Protein AF-A0A2J6TJG5-F1 (afdb_monomer)

Nearest PDB structures (foldseek):
  6y9d-assembly2_F  TM=8.760E-01  e=2.073E-07  Acinetobacter baumannii
  6zgp-assembly1_C  TM=9.005E-01  e=5.218E-07  Acinetobacter baumannii
  6zgp-assembly3_I  TM=8.768E-01  e=4.008E-07  Acinetobacter baumannii
  6y8j-assembly1_A-3  TM=8.544E-01  e=5.218E-07  Acinetobacter baumannii
  6zgp-assembly4_L  TM=8.729E-01  e=7.256E-07  Acinetobacter baumannii

Foldseek 3Di:
DDWDFDQAALPHGAGQDPDPDDDDQKRFRPPQGFIAGPVQFGPDDPPCPPPPPDDRRVRGTHTWDWDAALLDIDTDPDPDPDDDDPDPVVVSVVSVVVSVNPDDCPDDDDDDAPADPVCVVVVVVVVVVVVVVVVVVVVVCVVVVHDDDDDPVVVNVVVVVVRVVRVVVCVVVVPDDDPVNPPQDQDPVRDTPPPVPPPPPPPVVPVPPPDDDD

Organism: NCBI:txid1095630

Structure (mmCIF, N/CA/C/O backbone):
data_AF-A0A2J6TJG5-F1
#
_entry.id   AF-A0A2J6TJG5-F1
#
loop_
_atom_site.group_PDB
_atom_site.id
_atom_site.type_symbol
_atom_site.label_atom_id
_atom_site.label_alt_id
_atom_site.label_comp_id
_atom_site.label_asym_id
_atom_site.label_entity_id
_atom_site.label_seq_id
_atom_site.pdbx_PDB_ins_code
_atom_site.Cartn_x
_atom_site.Cartn_y
_atom_site.Cartn_z
_atom_site.occupancy
_atom_site.B_iso_or_equiv
_atom_site.auth_seq_id
_atom_site.auth_comp_id
_atom_site.auth_asym_id
_atom_site.auth_atom_id
_atom_site.pdbx_PDB_model_num
ATOM 1 N N . GLN A 1 1 ? 11.913 -6.339 9.750 1.00 85.25 1 GLN A N 1
ATOM 2 C CA . GLN A 1 1 ? 10.945 -7.239 9.085 1.00 85.25 1 GLN A CA 1
ATOM 3 C C . GLN A 1 1 ? 10.054 -6.389 8.194 1.00 85.25 1 GLN A C 1
ATOM 5 O O . GLN A 1 1 ? 9.629 -5.339 8.658 1.00 85.25 1 GLN A O 1
ATOM 10 N N . LEU A 1 2 ? 9.824 -6.805 6.947 1.00 93.38 2 LEU A N 1
ATOM 11 C CA . LEU A 1 2 ? 8.933 -6.119 6.006 1.00 93.38 2 LEU A CA 1
ATOM 12 C C . LEU A 1 2 ? 7.509 -6.671 6.141 1.00 93.38 2 LEU A C 1
ATOM 14 O O . LEU A 1 2 ? 7.349 -7.872 6.352 1.00 93.38 2 LEU A O 1
ATOM 18 N N . ARG A 1 3 ? 6.504 -5.798 6.046 1.00 94.38 3 ARG A N 1
ATOM 19 C CA . ARG A 1 3 ? 5.082 -6.149 6.127 1.00 94.38 3 ARG A CA 1
ATOM 20 C C . ARG A 1 3 ? 4.286 -5.273 5.175 1.00 94.38 3 ARG A C 1
ATOM 22 O O . ARG A 1 3 ? 4.624 -4.102 5.002 1.00 94.38 3 ARG A O 1
ATOM 29 N N . THR A 1 4 ? 3.216 -5.829 4.629 1.00 95.56 4 THR A N 1
ATOM 30 C CA . THR A 1 4 ? 2.267 -5.104 3.786 1.00 95.56 4 THR A CA 1
ATOM 31 C C . THR A 1 4 ? 0.873 -5.303 4.345 1.00 95.56 4 THR A C 1
ATOM 33 O O . THR A 1 4 ? 0.536 -6.389 4.802 1.00 95.56 4 THR A O 1
ATOM 36 N N . PHE A 1 5 ? 0.052 -4.261 4.298 1.00 96.12 5 PHE A N 1
ATOM 37 C CA . PHE A 1 5 ? -1.322 -4.310 4.778 1.00 96.12 5 PHE A CA 1
ATOM 38 C C . PHE A 1 5 ? -2.254 -3.695 3.746 1.00 96.12 5 PHE A C 1
ATOM 40 O O . PHE A 1 5 ? -1.866 -2.780 3.015 1.00 96.12 5 PHE A O 1
ATOM 47 N N . HIS A 1 6 ? -3.512 -4.128 3.740 1.00 95.62 6 HIS A N 1
ATOM 48 C CA . HIS A 1 6 ? -4.560 -3.352 3.088 1.00 95.62 6 HIS A CA 1
ATOM 49 C C . HIS A 1 6 ? -4.651 -1.970 3.753 1.00 95.62 6 HIS A C 1
ATOM 51 O O . HIS A 1 6 ? -4.787 -1.864 4.973 1.00 95.62 6 HIS A O 1
ATOM 57 N N . ASN A 1 7 ? -4.612 -0.896 2.959 1.00 96.62 7 ASN A N 1
ATOM 58 C CA . ASN A 1 7 ? -4.741 0.481 3.450 1.00 96.62 7 ASN A CA 1
ATOM 59 C C . ASN A 1 7 ? -6.209 0.835 3.760 1.00 96.62 7 ASN A C 1
ATOM 61 O O . ASN A 1 7 ? -6.771 1.777 3.207 1.00 96.62 7 ASN A O 1
ATOM 65 N N . VAL A 1 8 ? -6.844 0.045 4.625 1.00 96.44 8 VAL A N 1
ATOM 66 C CA . VAL A 1 8 ? -8.271 0.117 4.949 1.00 96.44 8 VAL A CA 1
ATOM 67 C C . VAL A 1 8 ? -8.432 -0.001 6.460 1.00 96.44 8 VAL A C 1
ATOM 69 O O . VAL A 1 8 ? -8.082 -1.012 7.065 1.00 96.44 8 VAL A O 1
ATOM 72 N N . CYS A 1 9 ? -8.961 1.042 7.096 1.00 96.44 9 CYS A N 1
ATOM 73 C CA . CYS A 1 9 ? -9.232 1.027 8.527 1.00 96.44 9 CYS A CA 1
ATOM 74 C C . CYS A 1 9 ? -10.332 0.010 8.850 1.00 96.44 9 CYS A C 1
ATOM 76 O O . CYS A 1 9 ? -11.416 0.052 8.266 1.00 96.44 9 CYS A O 1
ATOM 78 N N . ARG A 1 10 ? -10.089 -0.840 9.851 1.00 96.06 10 ARG A N 1
ATOM 79 C CA . ARG A 1 10 ? -11.011 -1.898 10.289 1.00 96.06 10 ARG A CA 1
ATOM 80 C C . ARG A 1 10 ? -12.299 -1.393 10.945 1.00 96.06 10 ARG A C 1
ATOM 82 O O . ARG A 1 10 ? -13.218 -2.181 11.110 1.00 96.06 10 ARG A O 1
ATOM 89 N N . HIS A 1 11 ? -12.396 -0.100 11.272 1.00 93.44 11 HIS A N 1
ATOM 90 C CA . HIS A 1 11 ? -13.619 0.487 11.828 1.00 93.44 11 HIS A CA 1
ATOM 91 C C . HIS A 1 11 ? -14.692 0.728 10.753 1.00 93.44 11 HIS A C 1
ATOM 93 O O . HIS A 1 11 ? -15.780 0.170 10.830 1.00 93.44 11 HIS A O 1
ATOM 99 N N . ARG A 1 12 ? -14.411 1.591 9.765 1.00 91.94 12 ARG A N 1
ATOM 100 C CA . ARG A 1 12 ? -15.371 1.992 8.710 1.00 91.94 12 ARG A CA 1
ATOM 101 C C . ARG A 1 12 ? -14.702 2.222 7.354 1.00 91.94 12 ARG A C 1
ATOM 103 O O . ARG A 1 12 ? -14.991 3.198 6.674 1.00 91.94 12 ARG A O 1
ATOM 110 N N . ALA A 1 13 ? -13.739 1.367 7.018 1.00 93.75 13 ALA A N 1
ATOM 111 C CA . ALA A 1 13 ? -13.080 1.282 5.713 1.00 93.75 13 ALA A CA 1
ATOM 112 C C . ALA A 1 13 ? -12.393 2.558 5.178 1.00 93.75 13 ALA A C 1
ATOM 114 O O . ALA A 1 13 ? -11.998 2.614 4.018 1.00 93.75 13 ALA A O 1
ATOM 115 N N . TYR A 1 14 ? -12.182 3.577 6.012 1.00 93.00 14 TYR A N 1
ATOM 116 C CA . TYR A 1 14 ? -11.433 4.768 5.612 1.00 93.00 14 TYR A CA 1
ATOM 117 C C . TYR A 1 14 ? -9.944 4.447 5.407 1.00 93.00 14 TYR A C 1
ATOM 119 O O . TYR A 1 14 ? -9.368 3.684 6.186 1.00 93.00 14 TYR A O 1
ATOM 127 N N . ALA A 1 15 ? -9.296 5.072 4.422 1.00 94.56 15 ALA A N 1
ATOM 128 C CA . ALA A 1 15 ? -7.864 4.898 4.178 1.00 94.56 15 ALA A CA 1
ATOM 129 C C . ALA A 1 15 ? -7.026 5.307 5.403 1.00 94.56 15 ALA A C 1
ATOM 131 O O . ALA A 1 15 ? -7.134 6.429 5.906 1.00 94.56 15 ALA A O 1
ATOM 132 N N . VAL A 1 16 ? -6.174 4.406 5.898 1.00 95.69 16 VAL A N 1
ATOM 133 C CA . VAL A 1 16 ? -5.367 4.652 7.106 1.00 95.69 16 VAL A CA 1
ATOM 134 C C . VAL A 1 16 ? -4.338 5.753 6.846 1.00 95.69 16 VAL A C 1
ATOM 136 O O . VAL A 1 16 ? -4.157 6.644 7.675 1.00 95.69 16 VAL A O 1
ATOM 139 N N . THR A 1 17 ? -3.717 5.742 5.667 1.00 94.88 17 THR A N 1
ATOM 140 C CA . THR A 1 17 ? -2.833 6.807 5.187 1.00 94.88 17 THR A CA 1
ATOM 141 C C . THR A 1 17 ? -3.215 7.240 3.775 1.00 94.88 17 THR A C 1
ATOM 143 O O . THR A 1 17 ? -3.616 6.429 2.948 1.00 94.88 17 THR A O 1
ATOM 146 N N . LYS A 1 18 ? -3.074 8.537 3.489 1.00 92.94 18 LYS A N 1
ATOM 147 C CA . LYS A 1 18 ? -3.165 9.101 2.130 1.00 92.94 18 LYS A CA 1
ATOM 148 C C . LYS A 1 18 ? -1.794 9.489 1.564 1.00 92.94 18 LYS A C 1
ATOM 150 O O . LYS A 1 18 ? -1.703 9.926 0.425 1.00 92.94 18 LYS A O 1
ATOM 155 N N . LYS A 1 19 ? -0.731 9.383 2.370 1.00 90.75 19 LYS A N 1
ATOM 156 C CA . LYS A 1 19 ? 0.635 9.671 1.922 1.00 90.75 19 LYS A CA 1
ATOM 157 C C . LYS A 1 19 ? 1.132 8.513 1.063 1.00 90.75 19 LYS A C 1
ATOM 159 O O . LYS A 1 19 ? 0.987 7.367 1.480 1.00 90.75 19 LYS A O 1
ATOM 164 N N . ALA A 1 20 ? 1.754 8.827 -0.071 1.00 88.31 20 ALA A N 1
ATOM 165 C CA . ALA A 1 20 ? 2.372 7.831 -0.944 1.00 88.31 20 ALA A CA 1
ATOM 166 C C . ALA A 1 20 ? 3.594 7.158 -0.289 1.00 88.31 20 ALA A C 1
ATOM 168 O O . ALA A 1 20 ? 3.787 5.957 -0.434 1.00 88.31 20 ALA A O 1
ATOM 169 N N . CYS A 1 21 ? 4.390 7.914 0.475 1.00 90.38 21 CYS A N 1
ATOM 170 C CA . CYS A 1 21 ? 5.554 7.407 1.201 1.00 90.38 21 CYS A CA 1
ATOM 171 C C . CYS A 1 21 ? 5.807 8.197 2.500 1.00 90.38 21 CYS A C 1
ATOM 173 O O . CYS A 1 21 ? 5.228 9.264 2.735 1.00 90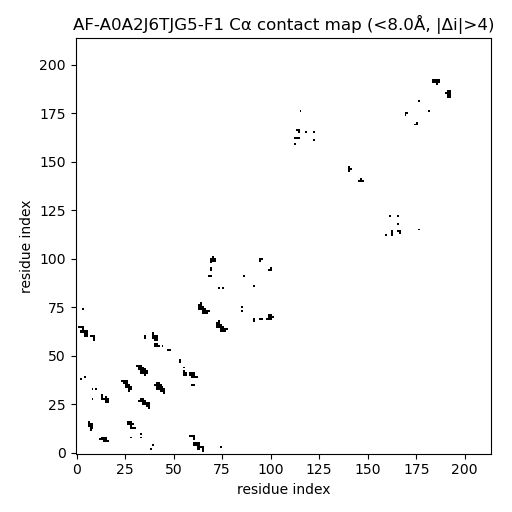.38 21 CYS A O 1
ATOM 175 N N . GLY A 1 22 ? 6.658 7.654 3.373 1.00 93.69 22 GLY A N 1
ATOM 176 C CA . GLY A 1 22 ? 7.080 8.298 4.616 1.00 93.69 22 GLY A CA 1
ATOM 177 C C . GLY A 1 22 ? 7.525 7.296 5.678 1.00 93.69 22 GLY A C 1
ATOM 178 O O . GLY A 1 22 ? 7.619 6.100 5.422 1.00 93.69 22 GLY A O 1
ATOM 179 N N . SER A 1 23 ? 7.769 7.798 6.888 1.00 95.31 23 SER A N 1
ATOM 180 C CA . SER A 1 23 ? 8.087 6.991 8.068 1.00 95.31 23 SER A CA 1
ATOM 181 C C . SER A 1 23 ? 7.166 7.378 9.221 1.00 95.31 23 SER A C 1
ATOM 183 O O . SER A 1 23 ? 6.868 8.558 9.417 1.00 95.31 23 SER A O 1
ATOM 185 N N . SER A 1 24 ? 6.681 6.382 9.958 1.00 94.62 24 SER A N 1
ATOM 186 C CA . SER A 1 24 ? 5.906 6.574 11.180 1.00 94.62 24 SER A CA 1
ATOM 187 C C . SER A 1 24 ? 5.995 5.332 12.056 1.00 94.62 24 SER A C 1
ATOM 189 O O . SER A 1 24 ? 6.026 4.211 11.553 1.00 94.62 24 SER A O 1
ATOM 191 N N . THR A 1 25 ? 5.980 5.527 13.371 1.00 96.00 25 THR A N 1
ATOM 192 C CA . THR A 1 25 ? 5.841 4.439 14.349 1.00 96.00 25 THR A CA 1
ATOM 193 C C . THR A 1 25 ? 4.377 4.081 14.618 1.00 96.00 25 THR A C 1
ATOM 195 O O . THR A 1 25 ? 4.103 3.013 15.160 1.00 96.00 25 THR A O 1
ATOM 198 N N . VAL A 1 26 ? 3.438 4.954 14.227 1.00 96.88 26 VAL A N 1
ATOM 199 C CA . VAL A 1 26 ? 1.989 4.781 14.412 1.00 96.88 26 VAL A CA 1
ATOM 200 C C . VAL A 1 26 ? 1.225 5.240 13.170 1.00 96.88 26 VAL A C 1
ATOM 202 O O . VAL A 1 26 ? 1.450 6.333 12.643 1.00 96.88 26 VAL A O 1
ATOM 205 N N . LEU A 1 27 ? 0.275 4.429 12.718 1.00 96.69 27 LEU A N 1
ATOM 206 C CA . LEU A 1 27 ? -0.614 4.729 11.601 1.00 96.69 27 LEU A CA 1
ATOM 207 C C . LEU A 1 27 ? -2.007 5.078 12.135 1.00 96.69 27 LEU A C 1
ATOM 209 O O . LEU A 1 27 ? -2.757 4.201 12.551 1.00 96.69 27 LEU A O 1
ATOM 213 N N . GLY A 1 28 ? -2.344 6.369 12.155 1.00 94.88 28 GLY A N 1
ATOM 214 C CA . GLY A 1 28 ? -3.615 6.870 12.689 1.00 94.88 28 GLY A CA 1
ATOM 215 C C . GLY A 1 28 ? -4.656 7.143 11.604 1.00 94.88 28 GLY A C 1
ATOM 216 O O . GLY A 1 28 ? -4.455 8.008 10.749 1.00 94.88 28 GLY A O 1
ATOM 217 N N . CYS A 1 29 ? -5.804 6.470 11.683 1.00 93.50 29 CYS A N 1
ATOM 218 C CA . CYS A 1 29 ? -6.959 6.732 10.834 1.00 93.50 29 CYS A CA 1
ATOM 219 C C . CYS A 1 29 ? -7.543 8.118 11.138 1.00 93.50 29 CYS A C 1
ATOM 221 O O . CYS A 1 29 ? -7.973 8.404 12.256 1.00 93.50 29 CYS A O 1
ATOM 223 N N . ARG A 1 30 ? -7.624 8.970 10.112 1.00 93.31 30 ARG A N 1
ATOM 224 C CA . ARG A 1 30 ? -8.133 10.346 10.242 1.00 93.31 30 ARG A CA 1
ATOM 225 C C . ARG A 1 30 ? -9.650 10.456 10.398 1.00 93.31 30 ARG A C 1
ATOM 227 O O . ARG A 1 30 ? -10.127 11.566 10.586 1.00 93.31 30 ARG A O 1
ATOM 234 N N . TYR A 1 31 ? -10.389 9.348 10.325 1.00 92.50 31 TYR A N 1
ATOM 235 C CA . TYR A 1 31 ? -11.842 9.379 10.471 1.00 92.50 31 TYR A CA 1
ATOM 236 C C . TYR A 1 31 ? -12.269 9.417 11.948 1.00 92.50 31 TYR A C 1
ATOM 238 O O . TYR A 1 31 ? -12.835 10.404 12.395 1.00 92.50 31 TYR A O 1
ATOM 246 N N . HIS A 1 32 ? -11.939 8.377 12.721 1.00 93.56 32 HIS A N 1
ATOM 247 C CA . HIS A 1 32 ? -12.347 8.248 14.133 1.00 93.56 32 HIS A CA 1
ATOM 248 C C . HIS A 1 32 ? -11.168 7.997 15.087 1.00 93.56 32 HIS A C 1
ATOM 250 O O . HIS A 1 32 ? -11.357 7.572 16.221 1.00 93.56 32 HIS A O 1
ATOM 256 N N . GLY A 1 33 ? -9.929 8.193 14.626 1.00 93.38 33 GLY A N 1
ATOM 257 C CA . GLY A 1 33 ? -8.749 8.120 15.492 1.00 93.38 33 GLY A CA 1
ATOM 258 C C . GLY A 1 33 ? -8.325 6.713 15.922 1.00 93.38 33 GLY A C 1
ATOM 259 O O . GLY A 1 33 ? -7.526 6.595 16.850 1.00 93.38 33 GLY A O 1
ATOM 260 N N . TRP A 1 34 ? -8.823 5.657 15.265 1.00 96.75 34 TRP A N 1
ATOM 261 C CA . TRP A 1 34 ? -8.241 4.319 15.409 1.00 96.75 34 TRP A CA 1
ATOM 262 C C . TRP A 1 34 ? -6.793 4.334 14.921 1.00 96.75 34 TRP A C 1
ATOM 264 O O . TRP A 1 34 ? -6.522 4.846 13.832 1.00 96.75 34 TRP A O 1
ATOM 274 N N . SER A 1 35 ? -5.881 3.767 15.705 1.00 97.75 35 SER A N 1
ATOM 275 C CA . SER A 1 35 ? -4.447 3.803 15.419 1.00 97.75 35 SER A CA 1
ATOM 276 C C . SER A 1 35 ? -3.825 2.424 15.495 1.00 97.75 35 SER A C 1
ATOM 278 O O . SER A 1 35 ? -4.112 1.665 16.421 1.00 97.75 35 SER A O 1
ATOM 280 N N . TYR A 1 36 ? -2.922 2.153 14.558 1.00 98.38 36 TYR A N 1
ATOM 281 C CA . TYR A 1 36 ? -2.231 0.879 14.416 1.00 98.38 36 TYR A CA 1
ATOM 282 C C . TYR A 1 36 ? -0.723 1.047 14.607 1.00 98.38 36 TYR A C 1
ATOM 284 O O . TYR A 1 36 ? -0.169 2.094 14.257 1.00 98.38 36 TYR A O 1
ATOM 292 N N . ASP A 1 37 ? -0.061 0.035 15.161 1.00 97.56 37 ASP A N 1
ATOM 293 C CA . ASP A 1 37 ? 1.403 -0.015 15.215 1.00 97.56 37 ASP A CA 1
ATOM 294 C C . ASP A 1 37 ? 2.014 -0.455 13.866 1.00 97.56 37 ASP A C 1
ATOM 296 O O . ASP A 1 37 ? 1.315 -0.734 12.889 1.00 97.56 37 ASP A O 1
ATOM 300 N N . THR A 1 38 ? 3.344 -0.536 13.800 1.00 96.50 38 THR A N 1
ATOM 301 C CA . THR A 1 38 ? 4.078 -0.983 12.600 1.00 96.50 38 THR A CA 1
ATOM 302 C C . THR A 1 38 ? 3.926 -2.476 12.291 1.00 96.50 38 THR A C 1
ATOM 304 O O . THR A 1 38 ? 4.361 -2.930 11.231 1.00 96.50 38 THR A O 1
ATOM 307 N N . LYS A 1 39 ? 3.321 -3.251 13.198 1.00 96.94 39 LYS A N 1
ATOM 308 C CA . LYS A 1 39 ? 2.975 -4.664 13.008 1.00 96.94 39 LYS A CA 1
ATOM 309 C C . LYS A 1 39 ? 1.510 -4.844 12.593 1.00 96.94 39 LYS A C 1
ATOM 311 O O . LYS A 1 39 ? 1.107 -5.970 12.333 1.00 96.94 39 LYS A O 1
ATOM 316 N N . GLY A 1 40 ? 0.746 -3.754 12.487 1.00 97.19 40 GLY A N 1
ATOM 317 C CA . GLY A 1 40 ? -0.660 -3.755 12.101 1.00 97.19 40 GLY A CA 1
ATOM 318 C C . GLY A 1 40 ? -1.630 -3.966 13.265 1.00 97.19 40 GLY A C 1
ATOM 319 O O . GLY A 1 40 ? -2.836 -3.976 13.028 1.00 97.19 40 GLY A O 1
ATOM 320 N N . HIS A 1 41 ? -1.166 -4.096 14.510 1.00 98.19 41 HIS A N 1
ATOM 321 C CA . HIS A 1 41 ? -2.061 -4.274 15.656 1.00 98.19 41 HIS A CA 1
ATOM 322 C C . HIS A 1 41 ? -2.799 -2.981 15.977 1.00 98.19 41 HIS A C 1
ATOM 324 O O . HIS A 1 41 ? -2.228 -1.891 15.898 1.00 98.19 41 HIS A O 1
ATOM 330 N N . LEU A 1 42 ? -4.062 -3.097 16.385 1.00 98.06 42 LEU A N 1
ATOM 331 C CA . LEU A 1 42 ? -4.852 -1.960 16.838 1.00 98.06 42 LEU A CA 1
ATOM 332 C C . LEU A 1 42 ? -4.427 -1.552 18.254 1.00 98.06 42 LEU A C 1
ATOM 334 O O . LEU A 1 42 ? -4.795 -2.191 19.234 1.00 98.06 42 LEU A O 1
ATOM 338 N N . ILE A 1 43 ? -3.692 -0.448 18.371 1.00 97.31 43 ILE A N 1
ATOM 339 C CA . ILE A 1 43 ? -3.174 0.037 19.661 1.00 97.31 43 ILE A CA 1
ATOM 340 C C . ILE A 1 43 ? -4.096 1.060 20.331 1.00 97.31 43 ILE A C 1
ATOM 342 O O . ILE A 1 43 ? -4.101 1.194 21.556 1.00 97.31 43 ILE A O 1
ATOM 346 N N . LYS A 1 44 ? -4.917 1.776 19.552 1.00 96.81 44 LYS A N 1
ATOM 347 C CA . LYS A 1 44 ? -5.879 2.756 20.075 1.00 96.81 44 LYS A CA 1
ATOM 348 C C . LYS A 1 44 ? -7.193 2.689 19.314 1.00 96.81 44 LYS A C 1
ATOM 350 O O . LYS A 1 44 ? -7.188 2.723 18.088 1.00 96.81 44 LYS A O 1
ATOM 355 N N . ALA A 1 45 ? -8.295 2.668 20.055 1.00 96.31 45 ALA A N 1
ATOM 356 C CA . ALA A 1 45 ? -9.656 2.709 19.538 1.00 96.31 45 ALA A CA 1
ATOM 357 C C . ALA A 1 45 ? -10.484 3.605 20.475 1.00 96.31 45 ALA A C 1
ATOM 359 O O . ALA A 1 45 ? -11.014 3.094 21.456 1.00 96.31 45 ALA A O 1
ATOM 360 N N . PRO A 1 46 ? -10.525 4.930 20.231 1.00 92.50 46 PRO A N 1
ATOM 361 C CA . PRO A 1 46 ? -11.246 5.859 21.100 1.00 92.50 46 PRO A CA 1
ATOM 362 C C . PRO A 1 46 ? -12.712 5.454 21.256 1.00 92.50 46 PRO A C 1
ATOM 364 O O . PRO A 1 46 ? -13.331 5.098 20.254 1.00 92.50 46 PRO A O 1
ATOM 367 N N . GLU A 1 47 ? -13.247 5.555 22.474 1.00 91.75 47 GLU A N 1
ATOM 368 C CA . GLU A 1 47 ? -14.626 5.183 22.851 1.00 91.75 47 GLU A CA 1
ATOM 369 C C . GLU A 1 47 ? -14.900 3.669 22.875 1.00 91.75 47 GLU A C 1
ATOM 371 O O . GLU A 1 47 ? -16.042 3.245 23.045 1.00 91.75 47 GLU A O 1
ATOM 376 N N . PHE A 1 48 ? -13.865 2.833 22.737 1.00 91.44 48 PHE A N 1
ATOM 377 C CA . PHE A 1 48 ? -13.995 1.372 22.784 1.00 91.44 48 PHE A CA 1
ATOM 378 C C . PHE A 1 48 ? -13.316 0.735 24.006 1.00 91.44 48 PHE A C 1
ATOM 380 O O . PHE A 1 48 ? -13.379 -0.480 24.172 1.00 91.44 48 PHE A O 1
ATOM 387 N N . GLU A 1 49 ? -12.685 1.518 24.889 1.00 85.44 49 GLU A N 1
ATOM 388 C CA . GLU A 1 49 ? -11.968 1.004 26.064 1.00 85.44 49 GLU A CA 1
ATOM 389 C C . GLU A 1 49 ? -12.859 0.226 27.049 1.00 85.44 49 GLU A C 1
ATOM 391 O O . GLU A 1 49 ? -12.380 -0.717 27.671 1.00 85.44 49 GLU A O 1
ATOM 396 N N . ASN A 1 50 ? -14.140 0.594 27.168 1.00 86.62 50 ASN A N 1
ATOM 397 C CA . ASN A 1 50 ? -15.093 -0.004 28.116 1.00 86.62 50 ASN A CA 1
ATOM 398 C C . ASN A 1 50 ? -16.227 -0.788 27.429 1.00 86.62 50 ASN A C 1
ATOM 400 O O . ASN A 1 50 ? -17.251 -1.077 28.048 1.00 86.62 50 ASN A O 1
ATOM 404 N N . VAL A 1 51 ? -16.083 -1.111 26.141 1.00 92.06 51 VAL A N 1
ATOM 405 C CA . VAL A 1 51 ? -17.076 -1.911 25.414 1.00 92.06 51 VAL A CA 1
ATOM 406 C C . VAL A 1 51 ? -16.835 -3.384 25.742 1.00 92.06 51 VAL A C 1
ATOM 408 O O . VAL A 1 51 ? -15.815 -3.944 25.356 1.00 92.06 51 VAL A O 1
ATOM 411 N N . ALA A 1 52 ? -17.782 -4.004 26.452 1.00 83.00 52 ALA A N 1
ATOM 412 C CA . ALA A 1 52 ? -17.625 -5.319 27.086 1.00 83.00 52 ALA A CA 1
ATOM 413 C C . ALA A 1 52 ? -17.178 -6.461 26.148 1.00 83.00 52 ALA A C 1
ATOM 415 O O . ALA A 1 52 ? -16.554 -7.413 26.604 1.00 83.00 52 ALA A O 1
ATOM 416 N N . GLU A 1 53 ? -17.464 -6.363 24.848 1.00 89.38 53 GLU A N 1
ATOM 417 C CA . GLU A 1 53 ? -17.156 -7.401 23.851 1.00 89.38 53 GLU A CA 1
ATOM 418 C C . GLU A 1 53 ? -16.152 -6.941 22.783 1.00 89.38 53 GLU A C 1
ATOM 420 O O . GLU A 1 53 ? -15.939 -7.617 21.773 1.00 89.38 53 GLU A O 1
ATOM 425 N N . PHE A 1 54 ? -15.522 -5.780 22.977 1.00 92.19 54 PHE A N 1
ATOM 426 C CA . PHE A 1 54 ? -14.542 -5.281 22.028 1.00 92.19 54 PHE A CA 1
ATOM 427 C C . PHE A 1 54 ? -13.150 -5.849 22.305 1.00 92.19 54 PHE A C 1
ATOM 429 O O . PHE A 1 54 ? -12.514 -5.550 23.312 1.00 92.19 54 PHE A O 1
ATOM 436 N N . ASP A 1 55 ? -12.649 -6.627 21.350 1.00 88.31 55 ASP A N 1
ATOM 437 C CA . ASP A 1 55 ? -11.311 -7.204 21.389 1.00 88.31 55 ASP A CA 1
ATOM 438 C C . ASP A 1 55 ? -10.397 -6.496 20.380 1.00 88.31 55 ASP A C 1
ATOM 440 O O . ASP A 1 55 ? -10.554 -6.641 19.162 1.00 88.31 55 ASP A O 1
ATOM 444 N N . LYS A 1 56 ? -9.431 -5.720 20.883 1.00 90.75 56 LYS A N 1
ATOM 445 C CA . LYS A 1 56 ? -8.460 -4.999 20.045 1.00 90.75 56 LYS A CA 1
ATOM 446 C C . LYS A 1 56 ? -7.621 -5.946 19.187 1.00 90.75 56 LYS A C 1
ATOM 448 O O . LYS A 1 56 ? -7.361 -5.626 18.026 1.00 90.75 56 LYS A O 1
ATOM 453 N N . GLU A 1 57 ? -7.270 -7.121 19.706 1.00 93.44 57 GLU A N 1
ATOM 454 C CA . GLU A 1 57 ? -6.394 -8.079 19.021 1.00 93.44 57 GLU A CA 1
ATOM 455 C C . GLU A 1 57 ? -7.051 -8.643 17.752 1.00 93.44 57 GLU A C 1
ATOM 457 O O . GLU A 1 57 ? -6.384 -8.923 16.758 1.00 93.44 57 GLU A O 1
ATOM 462 N N . LYS A 1 58 ? -8.387 -8.716 17.721 1.00 93.00 58 LYS A N 1
ATOM 463 C CA . LYS A 1 58 ? -9.160 -9.158 16.543 1.00 93.00 58 LYS A CA 1
ATOM 464 C C . LYS A 1 58 ? -9.353 -8.074 15.477 1.00 93.00 58 LYS A C 1
ATOM 466 O O . LYS A 1 58 ? -9.880 -8.350 14.394 1.00 93.00 58 LYS A O 1
ATOM 471 N N . ASN A 1 59 ? -8.936 -6.842 15.761 1.00 95.50 59 ASN A N 1
ATOM 472 C CA . ASN A 1 59 ? -9.214 -5.664 14.941 1.00 95.50 59 ASN A CA 1
ATOM 473 C C . ASN A 1 59 ? -7.952 -5.006 14.349 1.00 95.50 59 ASN A C 1
ATOM 475 O O . ASN A 1 59 ? -8.005 -3.851 13.925 1.00 95.50 59 ASN A O 1
ATOM 479 N N . GLY A 1 60 ? -6.835 -5.738 14.265 1.00 96.94 60 GLY A N 1
ATOM 480 C CA . GLY A 1 60 ? -5.639 -5.316 13.524 1.00 96.94 60 GLY A CA 1
ATOM 481 C C . GLY A 1 60 ? -5.848 -5.226 12.004 1.00 96.94 60 GLY A C 1
ATOM 482 O O . GLY A 1 60 ? -6.823 -5.742 11.454 1.00 96.94 60 GLY A O 1
ATOM 483 N N . LEU A 1 61 ? -4.937 -4.558 11.300 1.00 96.88 61 LEU A N 1
ATOM 484 C CA . LEU A 1 61 ? -4.960 -4.449 9.839 1.00 96.88 61 LEU A CA 1
ATOM 485 C C . LEU A 1 61 ? -4.868 -5.828 9.172 1.00 96.88 61 LEU A C 1
ATOM 487 O O . LEU A 1 61 ? -4.194 -6.727 9.669 1.00 96.88 61 LEU A O 1
ATOM 491 N N . TRP A 1 62 ? -5.520 -5.982 8.018 1.00 93.38 62 TRP A N 1
ATOM 492 C CA . TRP A 1 62 ? -5.377 -7.190 7.207 1.00 93.38 62 TRP A CA 1
ATOM 493 C C . TRP A 1 62 ? -4.004 -7.207 6.538 1.00 93.38 62 TRP A C 1
ATOM 495 O O . TRP A 1 62 ? -3.715 -6.361 5.687 1.00 93.38 62 TRP A O 1
ATOM 505 N N . GLU A 1 63 ? -3.161 -8.149 6.959 1.00 93.38 63 GLU A N 1
ATOM 506 C CA . GLU A 1 63 ? -1.832 -8.371 6.394 1.00 93.38 63 GLU A CA 1
ATOM 507 C C . GLU A 1 63 ? -1.939 -9.029 5.012 1.00 93.38 63 GLU A C 1
ATOM 509 O O . GLU A 1 63 ? -2.750 -9.927 4.791 1.00 93.38 63 GLU A O 1
ATOM 514 N N . VAL A 1 64 ? -1.116 -8.552 4.082 1.00 92.25 64 VAL A N 1
ATOM 515 C CA . VAL A 1 64 ? -0.966 -9.085 2.727 1.00 92.25 64 VAL A CA 1
ATOM 516 C C . VAL A 1 64 ? 0.314 -9.909 2.696 1.00 92.25 64 VAL A C 1
ATOM 518 O O . VAL A 1 64 ? 1.368 -9.447 3.155 1.00 92.25 64 VAL A O 1
ATOM 521 N N . LYS A 1 65 ? 0.245 -11.121 2.132 1.00 88.00 65 LYS A N 1
ATOM 522 C CA . LYS A 1 65 ? 1.415 -11.996 2.004 1.00 88.00 65 LYS A CA 1
ATOM 523 C C . LYS A 1 65 ? 2.504 -11.242 1.245 1.00 88.00 65 LYS A C 1
ATOM 525 O O . LYS A 1 65 ? 2.264 -10.752 0.146 1.00 88.00 65 LYS A O 1
ATOM 530 N N . THR A 1 66 ? 3.675 -11.114 1.864 1.00 89.31 66 THR A N 1
ATOM 531 C CA . THR A 1 66 ? 4.791 -10.304 1.360 1.00 89.31 66 THR A CA 1
ATOM 532 C C . THR A 1 66 ? 6.063 -11.135 1.350 1.00 89.31 66 THR A C 1
ATOM 534 O O . THR A 1 66 ? 6.374 -11.806 2.333 1.00 89.31 66 THR A O 1
ATOM 537 N N . GLU A 1 67 ? 6.821 -11.049 0.266 1.00 87.69 67 GLU A N 1
ATOM 538 C CA . GLU A 1 67 ? 8.121 -11.695 0.117 1.00 87.69 67 GLU A CA 1
ATOM 539 C C . GLU A 1 67 ? 9.110 -10.731 -0.540 1.00 87.69 67 GLU A C 1
ATOM 541 O O . GLU A 1 67 ? 8.719 -9.877 -1.336 1.00 87.69 67 GLU A O 1
ATOM 546 N N . VAL A 1 68 ? 10.394 -10.864 -0.207 1.00 87.50 68 VAL A N 1
ATOM 547 C CA . VAL A 1 68 ? 11.471 -10.139 -0.888 1.00 87.50 68 VAL A CA 1
ATOM 548 C C . VAL A 1 68 ? 12.235 -11.121 -1.764 1.00 87.50 68 VAL A C 1
ATOM 550 O O . VAL A 1 68 ? 12.768 -12.102 -1.250 1.00 87.50 68 VAL A O 1
ATOM 553 N N . ARG A 1 69 ? 12.310 -10.847 -3.067 1.00 84.50 69 ARG A N 1
ATOM 554 C CA . ARG A 1 69 ? 13.009 -11.679 -4.057 1.00 84.50 69 ARG A CA 1
ATOM 555 C C . ARG A 1 69 ? 13.977 -10.829 -4.855 1.00 84.50 69 ARG A C 1
ATOM 557 O O . ARG A 1 69 ? 13.555 -9.892 -5.522 1.00 84.50 69 ARG A O 1
ATOM 564 N N . GLU A 1 70 ? 15.270 -11.137 -4.769 1.00 88.69 70 GLU A N 1
ATOM 565 C CA . GLU A 1 70 ? 16.323 -10.428 -5.521 1.00 88.69 70 GLU A CA 1
ATOM 566 C C . GLU A 1 70 ? 16.231 -8.886 -5.393 1.00 88.69 70 GLU A C 1
ATOM 568 O O . GLU A 1 70 ? 16.455 -8.147 -6.348 1.00 88.69 70 GLU A O 1
ATOM 573 N N . GLY A 1 71 ? 15.864 -8.390 -4.201 1.00 88.31 71 GLY A N 1
ATOM 574 C CA . GLY A 1 71 ? 15.688 -6.959 -3.903 1.00 88.31 71 GLY A CA 1
ATOM 575 C C . GLY A 1 71 ? 14.311 -6.369 -4.218 1.00 88.31 71 GLY A C 1
ATOM 576 O O . GLY A 1 71 ? 14.029 -5.246 -3.806 1.00 88.31 71 GLY A O 1
ATOM 577 N N . MET A 1 72 ? 13.433 -7.117 -4.884 1.00 88.00 72 MET A N 1
ATOM 578 C CA . MET A 1 72 ? 12.066 -6.699 -5.193 1.00 88.00 72 MET A CA 1
ATOM 579 C C . MET A 1 72 ? 11.102 -7.127 -4.088 1.00 88.00 72 MET A C 1
ATOM 581 O O . MET A 1 72 ? 11.188 -8.242 -3.573 1.00 88.00 72 MET A O 1
ATOM 585 N N . VAL A 1 73 ? 10.157 -6.253 -3.740 1.00 90.00 73 VAL A N 1
ATOM 586 C CA . VAL A 1 73 ? 9.051 -6.581 -2.832 1.00 90.00 73 VAL A CA 1
ATOM 587 C C . VAL A 1 73 ? 7.883 -7.112 -3.657 1.00 90.00 73 VAL A C 1
ATOM 589 O O . VAL A 1 73 ? 7.309 -6.382 -4.462 1.00 90.00 73 VAL A O 1
ATOM 592 N N . CYS A 1 74 ? 7.516 -8.370 -3.439 1.00 86.62 74 CYS A N 1
ATOM 593 C CA . CYS A 1 74 ? 6.386 -9.025 -4.087 1.00 86.62 74 CYS A CA 1
ATOM 594 C C . CYS A 1 74 ? 5.264 -9.242 -3.069 1.00 86.62 74 CYS A C 1
ATOM 596 O O . CYS A 1 74 ? 5.525 -9.634 -1.927 1.00 86.62 74 CYS A O 1
ATOM 598 N N . ILE A 1 75 ? 4.019 -9.008 -3.484 1.00 88.69 75 ILE A N 1
ATOM 599 C CA . ILE A 1 75 ? 2.8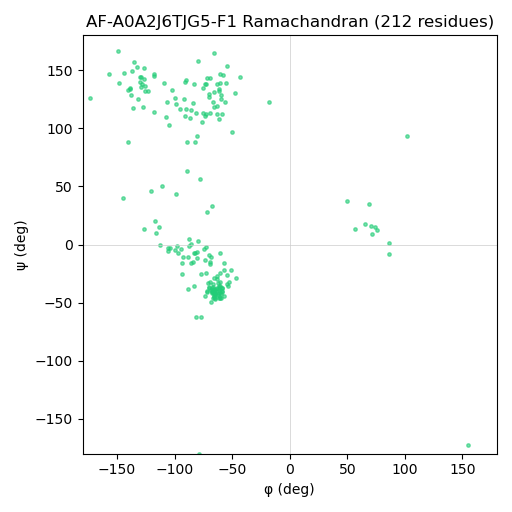38 -9.197 -2.637 1.00 88.69 75 ILE A CA 1
ATOM 600 C C . ILE A 1 75 ? 1.814 -10.102 -3.313 1.00 88.69 75 ILE A C 1
ATOM 602 O O . ILE A 1 75 ? 1.718 -10.127 -4.539 1.00 88.69 75 ILE A O 1
ATOM 606 N N . ASN A 1 76 ? 1.028 -10.812 -2.509 1.00 85.88 76 ASN A N 1
ATOM 607 C CA . ASN A 1 76 ? -0.077 -11.637 -2.981 1.00 85.88 76 ASN A CA 1
ATOM 608 C C . ASN A 1 76 ? -1.294 -11.479 -2.064 1.00 85.88 76 ASN A C 1
ATOM 610 O O . ASN A 1 76 ? -1.187 -11.581 -0.841 1.00 85.88 76 ASN A O 1
ATOM 614 N N . PHE A 1 77 ? -2.434 -11.185 -2.688 1.00 85.38 77 PHE A N 1
ATOM 615 C CA . PHE A 1 77 ? -3.714 -10.939 -2.028 1.00 85.38 77 PHE A CA 1
ATOM 616 C C . PHE A 1 77 ? -4.541 -12.205 -1.798 1.00 85.38 77 PHE A C 1
ATOM 618 O O . PHE A 1 77 ? -5.549 -12.142 -1.099 1.00 85.38 77 PHE A O 1
ATOM 625 N N . ASP A 1 78 ? -4.153 -13.334 -2.386 1.00 81.12 78 ASP A N 1
ATOM 626 C CA . ASP A 1 78 ? -4.838 -14.596 -2.154 1.00 81.12 78 ASP A CA 1
ATOM 627 C C . ASP A 1 78 ? -4.575 -15.079 -0.716 1.00 81.12 78 ASP A C 1
ATOM 629 O O . ASP A 1 78 ? -3.440 -15.154 -0.235 1.00 81.12 78 ASP A O 1
ATOM 633 N N . ALA A 1 79 ? -5.676 -15.360 -0.022 1.00 67.69 79 ALA A N 1
ATOM 634 C CA . ALA A 1 79 ? -5.719 -15.801 1.365 1.00 67.69 79 ALA A CA 1
ATOM 635 C C . ALA A 1 79 ? -5.562 -17.329 1.513 1.00 67.69 79 ALA A C 1
ATOM 637 O O . ALA A 1 79 ? -5.607 -17.848 2.633 1.00 67.69 79 ALA A O 1
ATOM 638 N N . GLY A 1 80 ? -5.407 -18.060 0.402 1.00 65.31 80 GLY A N 1
ATOM 639 C CA . GLY A 1 80 ? -5.145 -19.494 0.372 1.00 65.31 80 GLY A CA 1
ATOM 640 C C . GLY A 1 80 ? -3.833 -19.877 1.068 1.00 65.31 80 GLY A C 1
ATOM 641 O O . GLY A 1 80 ? -2.807 -19.209 0.933 1.00 65.31 80 GLY A O 1
ATOM 642 N N . ARG A 1 81 ? -3.858 -20.980 1.831 1.00 54.44 81 ARG A N 1
ATOM 643 C CA . ARG A 1 81 ? -2.705 -21.451 2.626 1.00 54.44 81 ARG A CA 1
ATOM 644 C C . ARG A 1 81 ? -1.576 -22.047 1.775 1.00 54.44 81 ARG A C 1
ATOM 646 O O . ARG A 1 81 ? -0.426 -21.989 2.200 1.00 54.44 81 ARG A O 1
ATOM 653 N N . ASP A 1 82 ? -1.895 -22.531 0.574 1.00 53.66 82 ASP A N 1
ATOM 654 C CA . ASP A 1 82 ? -1.026 -23.401 -0.234 1.00 53.66 82 ASP A CA 1
ATOM 655 C C . ASP A 1 82 ? -0.678 -22.796 -1.599 1.00 53.66 82 ASP A C 1
ATOM 657 O O . ASP A 1 82 ? -0.762 -23.447 -2.637 1.00 53.66 82 ASP A O 1
ATOM 661 N N . ILE A 1 83 ? -0.295 -21.523 -1.621 1.00 52.03 83 ILE A N 1
ATOM 662 C CA . ILE A 1 83 ? 0.261 -20.934 -2.842 1.00 52.03 83 ILE A CA 1
ATOM 663 C C . ILE A 1 83 ? 1.754 -21.224 -2.857 1.00 52.03 83 ILE A C 1
ATOM 665 O O . ILE A 1 83 ? 2.506 -20.646 -2.055 1.00 52.03 83 ILE A O 1
ATOM 669 N N . GLU A 1 84 ? 2.147 -22.118 -3.769 1.00 55.69 84 GLU A N 1
ATOM 670 C CA . GLU A 1 84 ? 3.523 -22.285 -4.230 1.00 55.69 84 GLU A CA 1
ATOM 671 C C . GLU A 1 84 ? 4.169 -20.915 -4.466 1.00 55.69 84 GLU A C 1
ATOM 673 O O . GLU A 1 84 ? 3.513 -19.953 -4.861 1.00 55.69 84 GLU A O 1
ATOM 678 N N . SER A 1 85 ? 5.464 -20.831 -4.158 1.00 58.31 85 SER A N 1
ATOM 679 C CA . SER A 1 85 ? 6.372 -19.723 -4.474 1.00 58.31 85 SER A CA 1
ATOM 680 C C . SER A 1 85 ? 5.849 -18.790 -5.584 1.00 58.31 85 SER A C 1
ATOM 682 O O . SER A 1 85 ? 5.618 -19.241 -6.701 1.00 58.31 85 SER A O 1
ATOM 684 N N . MET A 1 86 ? 5.720 -17.485 -5.295 1.00 57.88 86 MET A N 1
ATOM 685 C CA . MET A 1 86 ? 5.221 -16.431 -6.206 1.00 57.88 86 MET A CA 1
ATOM 686 C C . MET A 1 86 ? 6.149 -16.136 -7.406 1.00 57.88 86 MET A C 1
ATOM 688 O O . MET A 1 86 ? 6.269 -14.993 -7.841 1.00 57.88 86 MET A O 1
ATOM 692 N N . SER A 1 87 ? 6.857 -17.132 -7.925 1.00 55.81 87 SER A N 1
ATOM 693 C CA . SER A 1 87 ? 7.875 -16.967 -8.953 1.00 55.81 87 SER A CA 1
ATOM 694 C C . SER A 1 87 ? 7.475 -17.730 -10.207 1.00 55.81 87 SER A C 1
ATOM 696 O O . SER A 1 87 ? 7.479 -18.962 -10.202 1.00 55.81 87 SER A O 1
ATOM 698 N N . PRO A 1 88 ? 7.197 -17.032 -11.319 1.00 57.31 88 PRO A N 1
ATOM 699 C CA . PRO A 1 88 ? 7.580 -17.567 -12.609 1.00 57.31 88 PRO A CA 1
ATOM 700 C C . PRO A 1 88 ? 9.109 -17.672 -12.555 1.00 57.31 88 PRO A C 1
ATOM 702 O O . PRO A 1 88 ? 9.785 -16.643 -12.541 1.00 57.31 88 PRO A O 1
ATOM 705 N N . ALA A 1 89 ? 9.649 -18.890 -12.463 1.00 60.97 89 ALA A N 1
ATOM 706 C CA . ALA A 1 89 ? 11.081 -19.156 -12.266 1.00 60.97 89 ALA A CA 1
ATOM 707 C C . ALA A 1 89 ? 12.003 -18.332 -13.196 1.00 60.97 89 ALA A C 1
ATOM 709 O O . ALA A 1 89 ? 13.125 -17.981 -12.834 1.00 60.97 89 ALA A O 1
ATOM 710 N N . GLU A 1 90 ? 11.509 -17.970 -14.379 1.00 62.53 90 GLU A N 1
ATOM 711 C CA . GLU A 1 90 ? 12.187 -17.131 -15.369 1.00 62.53 90 GLU A CA 1
ATOM 712 C C . GLU A 1 90 ? 12.447 -15.690 -14.892 1.00 62.53 90 GLU A C 1
ATOM 714 O O . GLU A 1 90 ? 13.514 -15.133 -15.164 1.00 62.53 90 GLU A O 1
ATOM 719 N N . GLY A 1 91 ? 11.514 -15.085 -14.148 1.00 72.69 91 GLY A N 1
ATOM 720 C CA . GLY A 1 91 ? 11.641 -13.709 -13.662 1.00 72.69 91 GLY A CA 1
ATOM 721 C C . GLY A 1 91 ? 12.774 -13.556 -12.648 1.00 72.69 91 GLY A C 1
ATOM 722 O O . GLY A 1 91 ? 13.545 -12.599 -12.706 1.00 72.69 91 GLY A O 1
ATOM 723 N N . GLU A 1 92 ? 12.936 -14.538 -11.765 1.00 77.75 92 GLU A N 1
ATOM 724 C CA . GLU A 1 92 ? 13.958 -14.520 -10.715 1.00 77.75 92 GLU A CA 1
ATOM 725 C C . GLU A 1 92 ? 15.381 -14.632 -11.286 1.00 77.75 92 GLU A C 1
ATOM 727 O O . GLU A 1 92 ? 16.283 -13.903 -10.865 1.00 77.75 92 GLU A O 1
ATOM 732 N N . ILE A 1 93 ? 15.572 -15.463 -12.319 1.00 81.62 93 ILE A N 1
ATOM 733 C CA . ILE A 1 93 ? 16.852 -15.578 -13.037 1.00 81.62 93 ILE A CA 1
ATOM 734 C C . ILE A 1 93 ? 17.249 -14.227 -13.649 1.00 81.62 93 ILE A C 1
ATOM 736 O O . ILE A 1 93 ? 18.414 -13.829 -13.558 1.00 81.62 93 ILE A O 1
ATOM 740 N N . MET A 1 94 ? 16.297 -13.506 -14.252 1.00 81.12 94 MET A N 1
ATOM 741 C CA . MET A 1 94 ? 16.562 -12.190 -14.844 1.00 81.12 94 MET A CA 1
ATOM 742 C C . MET A 1 94 ? 16.910 -11.140 -13.786 1.00 81.12 94 MET A C 1
ATOM 744 O O . MET A 1 94 ? 17.908 -10.434 -13.944 1.00 81.12 94 MET A O 1
ATOM 748 N N . LEU A 1 95 ? 16.152 -11.076 -12.683 1.00 85.50 95 LEU A N 1
ATOM 749 C CA . LEU A 1 95 ? 16.426 -10.149 -11.576 1.00 85.50 95 LEU A CA 1
ATOM 750 C C . LEU A 1 95 ? 17.835 -10.350 -11.006 1.00 85.50 95 LEU A C 1
ATOM 752 O O . LEU A 1 95 ? 18.580 -9.382 -10.823 1.00 85.50 95 LEU A O 1
ATOM 756 N N . ARG A 1 96 ? 18.232 -11.611 -10.798 1.00 87.75 96 ARG A N 1
ATOM 757 C CA . ARG A 1 96 ? 19.578 -11.952 -10.331 1.00 87.75 96 ARG A CA 1
ATOM 758 C C . ARG A 1 96 ? 20.647 -11.571 -11.348 1.00 87.75 96 ARG A C 1
ATOM 760 O O . ARG A 1 96 ? 21.644 -10.957 -10.979 1.00 87.75 96 ARG A O 1
ATOM 767 N N . ARG A 1 97 ? 20.451 -11.912 -12.627 1.00 87.62 97 ARG A N 1
ATOM 768 C CA . ARG A 1 97 ? 21.412 -11.616 -13.704 1.00 87.62 97 ARG A CA 1
ATOM 769 C C . ARG A 1 97 ? 21.680 -10.118 -13.840 1.00 87.62 97 ARG A C 1
ATOM 771 O O . ARG A 1 97 ? 22.812 -9.734 -14.116 1.00 87.62 97 ARG A O 1
ATOM 778 N N . TRP A 1 98 ? 20.660 -9.284 -13.661 1.00 87.56 98 TRP A N 1
ATOM 779 C CA . TRP A 1 98 ? 20.812 -7.830 -13.693 1.00 87.56 98 TRP A CA 1
ATOM 780 C C . TRP A 1 98 ? 21.353 -7.244 -12.385 1.00 87.56 98 TRP A C 1
ATOM 782 O O . TRP A 1 98 ? 21.751 -6.085 -12.373 1.00 87.56 98 TRP A O 1
ATOM 792 N N . GLY A 1 99 ? 21.414 -8.020 -11.300 1.00 91.19 99 GLY A N 1
ATOM 793 C CA . GLY A 1 99 ? 21.880 -7.536 -10.002 1.00 91.19 99 GLY A CA 1
ATOM 794 C C . GLY A 1 99 ? 20.915 -6.534 -9.367 1.00 91.19 99 GLY A C 1
ATOM 795 O O . GLY A 1 99 ? 21.362 -5.599 -8.704 1.00 91.19 99 GLY A O 1
ATOM 796 N N . VAL A 1 100 ? 19.602 -6.715 -9.570 1.00 90.19 100 VAL A N 1
ATOM 797 C CA . VAL A 1 100 ? 18.553 -5.782 -9.108 1.00 90.19 100 VAL A CA 1
ATOM 798 C C . VAL A 1 100 ? 18.638 -5.514 -7.605 1.00 90.19 100 VAL A C 1
ATOM 800 O O . VAL A 1 100 ? 18.444 -4.380 -7.177 1.00 90.19 100 VAL A O 1
ATOM 803 N N . ALA A 1 101 ? 19.045 -6.507 -6.812 1.00 91.69 101 ALA A N 1
ATOM 804 C CA . ALA A 1 101 ? 19.242 -6.367 -5.370 1.00 91.69 101 ALA A CA 1
ATOM 805 C C . ALA A 1 101 ? 20.241 -5.271 -4.958 1.00 91.69 101 ALA A C 1
ATOM 807 O O . ALA A 1 101 ? 20.191 -4.797 -3.825 1.00 91.69 101 ALA A O 1
ATOM 808 N N . MET A 1 102 ? 21.148 -4.874 -5.855 1.00 93.31 102 MET A N 1
ATOM 809 C CA . MET A 1 102 ? 22.135 -3.818 -5.613 1.00 93.31 102 MET A CA 1
ATOM 810 C C . MET A 1 102 ? 21.726 -2.467 -6.212 1.00 93.31 102 MET A C 1
ATOM 812 O O . MET A 1 102 ? 22.443 -1.481 -6.043 1.00 93.31 102 MET A O 1
ATOM 816 N N . MET A 1 103 ? 20.615 -2.413 -6.948 1.00 93.56 103 MET A N 1
ATOM 817 C CA . MET A 1 103 ? 20.156 -1.194 -7.603 1.00 93.56 103 MET A CA 1
ATOM 818 C C . MET A 1 103 ? 19.434 -0.266 -6.627 1.00 93.56 103 MET A C 1
ATOM 820 O O . MET A 1 103 ? 18.892 -0.679 -5.603 1.00 93.56 103 MET A O 1
ATOM 824 N N . GLN A 1 104 ? 19.395 1.016 -6.983 1.00 88.88 104 GLN A N 1
ATOM 825 C CA . GLN A 1 104 ? 18.617 2.031 -6.285 1.00 88.88 104 GLN A CA 1
ATOM 826 C C . GLN A 1 104 ? 17.714 2.747 -7.285 1.00 88.88 104 GLN A C 1
ATOM 828 O O . GLN A 1 104 ? 18.143 3.094 -8.385 1.00 88.88 104 GLN A O 1
ATOM 833 N N . CYS A 1 105 ? 16.459 2.972 -6.897 1.00 87.12 105 CYS A N 1
ATOM 834 C CA . CYS A 1 105 ? 15.540 3.774 -7.691 1.00 87.12 105 CYS A CA 1
ATOM 835 C C . CYS A 1 105 ? 15.993 5.237 -7.653 1.00 87.12 105 CYS A C 1
ATOM 837 O O . CYS A 1 105 ? 15.954 5.870 -6.599 1.00 87.12 105 CYS A O 1
ATOM 839 N N . VAL A 1 106 ? 16.435 5.762 -8.796 1.00 86.00 106 VAL A N 1
ATOM 840 C CA . VAL A 1 106 ? 16.853 7.168 -8.928 1.00 86.00 106 VAL A CA 1
ATOM 841 C C . VAL A 1 106 ? 15.662 8.053 -9.287 1.00 86.00 106 VAL A C 1
ATOM 843 O O . VAL A 1 106 ? 15.556 9.174 -8.799 1.00 86.00 106 VAL A O 1
ATOM 846 N N . VAL A 1 107 ? 14.768 7.545 -10.138 1.00 78.00 107 VAL A N 1
ATOM 847 C CA . VAL A 1 107 ? 13.590 8.255 -10.639 1.00 78.00 107 VAL A CA 1
ATOM 848 C C . VAL A 1 107 ? 12.471 7.250 -10.898 1.00 78.00 107 VAL A C 1
ATOM 850 O O . VAL A 1 107 ? 12.725 6.180 -11.451 1.00 78.00 107 VAL A O 1
ATOM 853 N N . ASP A 1 108 ? 11.245 7.620 -10.540 1.00 81.12 108 ASP A N 1
ATOM 854 C CA . ASP A 1 108 ? 10.014 6.932 -10.915 1.00 81.12 108 ASP A CA 1
ATOM 855 C C . ASP A 1 108 ? 9.111 7.856 -11.746 1.00 81.12 108 ASP A C 1
ATOM 857 O O . ASP A 1 108 ? 9.059 9.069 -11.534 1.00 81.12 108 ASP A O 1
ATOM 861 N N . TRP A 1 109 ? 8.399 7.279 -12.714 1.00 75.94 109 TRP A N 1
ATOM 862 C CA . TRP A 1 109 ? 7.401 7.979 -13.519 1.00 75.94 109 TRP A CA 1
ATOM 863 C C . TRP A 1 109 ? 6.106 7.183 -13.519 1.00 75.94 109 TRP A C 1
ATOM 865 O O . TRP A 1 109 ? 6.117 5.952 -13.563 1.00 75.94 109 TRP A O 1
ATOM 875 N N . LYS A 1 110 ? 4.981 7.895 -13.511 1.00 76.50 110 LYS A N 1
ATOM 876 C CA . LYS A 1 110 ? 3.646 7.309 -13.588 1.00 76.50 110 LYS A CA 1
ATOM 877 C C . LYS A 1 110 ? 2.916 7.891 -14.786 1.00 76.50 110 LYS A C 1
ATOM 879 O O . LYS A 1 110 ? 2.887 9.106 -14.962 1.00 76.50 110 LYS A O 1
ATOM 884 N N . ILE A 1 111 ? 2.307 7.012 -15.571 1.00 74.62 111 ILE A N 1
ATOM 885 C CA . ILE A 1 111 ? 1.496 7.370 -16.731 1.00 74.62 111 ILE A CA 1
ATOM 886 C C . ILE A 1 111 ? 0.137 6.718 -16.551 1.00 74.62 111 ILE A C 1
ATOM 888 O O . ILE A 1 111 ? 0.047 5.539 -16.209 1.00 74.62 111 ILE A O 1
ATOM 892 N N . GLU A 1 112 ? -0.915 7.499 -16.756 1.00 77.81 112 GLU A N 1
ATOM 893 C CA . GLU A 1 112 ? -2.285 7.005 -16.744 1.00 77.81 112 GLU A CA 1
ATOM 894 C C . GLU A 1 112 ? -2.741 6.817 -18.184 1.00 77.81 112 GLU A C 1
ATOM 896 O O . GLU A 1 112 ? -2.615 7.714 -19.016 1.00 77.81 112 GLU A O 1
ATOM 901 N N . ALA A 1 113 ? -3.215 5.614 -18.479 1.00 73.00 113 ALA A N 1
ATOM 902 C CA . ALA A 1 113 ? -3.513 5.175 -19.825 1.00 73.00 113 ALA A CA 1
ATOM 903 C C . ALA A 1 113 ? -4.820 4.386 -19.832 1.00 73.00 113 ALA A C 1
ATOM 905 O O . ALA A 1 113 ? -5.028 3.512 -18.991 1.00 73.00 113 ALA A O 1
ATOM 906 N N . SER A 1 114 ? -5.686 4.677 -20.801 1.00 79.25 114 SER A N 1
ATOM 907 C CA . SER A 1 114 ? -6.955 3.964 -20.983 1.00 79.25 114 SER A CA 1
ATOM 908 C C . SER A 1 114 ? -6.756 2.757 -21.898 1.00 79.25 114 SER A C 1
ATOM 910 O O . SER A 1 114 ? -7.286 2.730 -22.995 1.00 79.25 114 SER A O 1
ATOM 912 N N . VAL A 1 115 ? -5.940 1.789 -21.486 1.00 74.00 115 VAL A N 1
ATOM 913 C CA . VAL A 1 115 ? -5.675 0.555 -22.252 1.00 74.00 115 VAL A CA 1
ATOM 914 C C . VAL A 1 115 ? -5.727 -0.655 -21.333 1.00 74.00 115 VAL A C 1
ATOM 916 O O . VAL A 1 115 ? -5.514 -0.530 -20.122 1.00 74.00 115 VAL A O 1
ATOM 919 N N . ASN A 1 116 ? -5.976 -1.848 -21.878 1.00 81.94 116 ASN A N 1
ATOM 920 C CA . ASN A 1 116 ? -5.807 -3.065 -21.099 1.00 81.94 116 ASN A CA 1
ATOM 921 C C . ASN A 1 116 ? -4.335 -3.222 -20.688 1.00 81.94 116 ASN A C 1
ATOM 923 O O . ASN A 1 116 ? -3.426 -3.020 -21.481 1.00 81.94 116 ASN A O 1
ATOM 927 N N . TRP A 1 117 ? -4.060 -3.635 -19.453 1.00 77.62 117 TRP A N 1
ATOM 928 C CA . TRP A 1 117 ? -2.673 -3.793 -19.003 1.00 77.62 117 TRP A CA 1
ATOM 929 C C . TRP A 1 117 ? -1.902 -4.869 -19.792 1.00 77.62 117 TRP A C 1
ATOM 931 O O . TRP A 1 117 ? -0.692 -4.743 -19.957 1.00 77.62 117 TRP A O 1
ATOM 941 N N . LYS A 1 118 ? -2.580 -5.909 -20.311 1.00 77.12 118 LYS A N 1
ATOM 942 C CA . LYS A 1 118 ? -1.940 -6.991 -21.094 1.00 77.12 118 LYS A CA 1
ATOM 943 C C . LYS A 1 118 ? -1.312 -6.469 -22.384 1.00 77.12 118 LYS A C 1
ATOM 945 O O . LYS A 1 118 ? -0.325 -6.996 -22.881 1.00 77.12 118 LYS A O 1
ATOM 950 N N . SER A 1 119 ? -1.860 -5.380 -22.881 1.00 70.62 119 SER A N 1
ATOM 951 C CA . SER A 1 119 ? -1.427 -4.680 -24.074 1.00 70.62 119 SER A CA 1
ATOM 952 C C . SER A 1 119 ? -0.086 -3.972 -23.937 1.00 70.62 119 SER A C 1
ATOM 954 O O . SER A 1 119 ? 0.550 -3.632 -24.939 1.00 70.62 119 SER A O 1
ATOM 956 N N . LEU A 1 120 ? 0.372 -3.774 -22.696 1.00 65.69 120 LEU A N 1
ATOM 957 C CA . LEU A 1 120 ? 1.684 -3.206 -22.417 1.00 65.69 120 LEU A CA 1
ATOM 958 C C . LEU A 1 120 ? 2.814 -4.057 -22.994 1.00 65.69 120 LEU A C 1
ATOM 960 O O . LEU A 1 120 ? 3.868 -3.511 -23.287 1.00 65.69 120 LEU A O 1
ATOM 964 N N . GLU A 1 121 ? 2.618 -5.358 -23.209 1.00 61.44 121 GLU A N 1
ATOM 965 C CA . GLU A 1 121 ? 3.636 -6.204 -23.837 1.00 61.44 121 GLU A CA 1
ATOM 966 C C . GLU A 1 121 ? 3.903 -5.794 -25.295 1.00 61.44 121 GLU A C 1
ATOM 968 O O . GLU A 1 121 ? 5.057 -5.657 -25.707 1.00 61.44 121 GLU A O 1
ATOM 973 N N . THR A 1 122 ? 2.849 -5.480 -26.054 1.00 61.81 122 THR A N 1
ATOM 974 C CA . THR A 1 122 ? 2.970 -4.929 -27.412 1.00 61.81 122 THR A CA 1
ATOM 975 C C . THR A 1 122 ? 3.571 -3.524 -27.388 1.00 61.81 122 THR A C 1
ATOM 977 O O . THR A 1 122 ? 4.450 -3.214 -28.192 1.00 61.81 122 THR A O 1
ATOM 980 N N . LEU A 1 123 ? 3.157 -2.686 -26.430 1.00 58.34 123 LEU A N 1
ATOM 981 C CA . LEU A 1 123 ? 3.726 -1.346 -26.247 1.00 58.34 123 LEU A CA 1
ATOM 982 C C . LEU A 1 123 ? 5.213 -1.405 -25.873 1.00 58.34 123 LEU A C 1
ATOM 984 O O . LEU A 1 123 ? 5.989 -0.595 -26.367 1.00 58.34 123 LEU A O 1
ATOM 988 N N . LYS A 1 124 ? 5.643 -2.377 -25.061 1.00 56.78 124 LYS A N 1
ATOM 989 C CA . LYS A 1 124 ? 7.038 -2.569 -24.635 1.00 56.78 124 LYS A CA 1
ATOM 990 C C . LYS A 1 124 ? 7.966 -2.813 -25.823 1.00 56.78 124 LYS A C 1
ATOM 992 O O . LYS A 1 124 ? 9.052 -2.250 -25.860 1.00 56.78 124 LYS A O 1
ATOM 997 N N . MET A 1 125 ? 7.535 -3.602 -26.810 1.00 55.66 125 MET A N 1
ATOM 998 C CA . MET A 1 125 ? 8.340 -3.844 -28.015 1.00 55.66 125 MET A CA 1
ATOM 999 C C . MET A 1 125 ? 8.520 -2.581 -28.866 1.00 55.66 125 MET A C 1
ATOM 1001 O O . MET A 1 125 ? 9.626 -2.318 -29.335 1.00 55.66 125 MET A O 1
ATOM 1005 N N . HIS A 1 126 ? 7.466 -1.776 -29.027 1.00 52.31 126 HIS A N 1
ATOM 1006 C CA . HIS A 1 126 ? 7.541 -0.527 -29.791 1.00 52.31 126 HIS A CA 1
ATOM 1007 C C . HIS A 1 126 ? 8.307 0.572 -29.040 1.00 52.31 126 HIS A C 1
ATOM 1009 O O . HIS A 1 126 ? 9.211 1.188 -29.603 1.00 52.31 126 HIS A O 1
ATOM 1015 N N . THR A 1 127 ? 8.038 0.738 -27.743 1.00 53.69 127 THR A N 1
ATOM 1016 C CA . THR A 1 127 ? 8.720 1.724 -26.890 1.00 53.69 127 THR A CA 1
ATOM 1017 C C . THR A 1 127 ? 10.196 1.413 -26.677 1.00 53.69 127 THR A C 1
ATOM 1019 O O . THR A 1 127 ? 10.979 2.352 -26.625 1.00 53.69 127 THR A O 1
ATOM 1022 N N . SER A 1 128 ? 10.624 0.145 -26.601 1.00 54.69 128 SER A N 1
ATOM 1023 C CA . SER A 1 128 ? 12.058 -0.182 -26.508 1.00 54.69 128 SER A CA 1
ATOM 1024 C C . SER A 1 128 ? 12.833 0.324 -27.723 1.00 54.69 128 SER A C 1
ATOM 1026 O O . SER A 1 128 ? 13.859 0.973 -27.552 1.00 54.69 128 SER A O 1
ATOM 1028 N N . SER A 1 129 ? 12.311 0.104 -28.935 1.00 56.50 129 SER A N 1
ATOM 1029 C CA . SER A 1 129 ? 12.956 0.584 -30.165 1.00 56.50 129 SER A CA 1
ATOM 1030 C C . SER A 1 129 ? 13.076 2.110 -30.197 1.00 56.50 129 SER A C 1
ATOM 1032 O O . SER A 1 129 ? 14.050 2.651 -30.718 1.00 56.50 129 SER A O 1
ATOM 1034 N N . GLU A 1 130 ? 12.090 2.817 -29.652 1.00 53.59 130 GLU A N 1
ATOM 1035 C CA . GLU A 1 130 ? 12.059 4.279 -29.644 1.00 53.59 130 GLU A CA 1
ATOM 1036 C C . GLU A 1 130 ? 12.882 4.872 -28.498 1.00 53.59 130 GLU A C 1
ATOM 1038 O O . GLU A 1 130 ? 13.554 5.880 -28.700 1.00 53.59 130 GLU A O 1
ATOM 1043 N N . ILE A 1 131 ? 12.915 4.227 -27.327 1.00 52.72 131 ILE A N 1
ATOM 1044 C CA . ILE A 1 131 ? 13.813 4.575 -26.218 1.00 52.72 131 ILE A CA 1
ATOM 1045 C C . ILE A 1 131 ? 15.269 4.390 -26.650 1.00 52.72 131 ILE A C 1
ATOM 1047 O O . ILE A 1 131 ? 16.082 5.277 -26.401 1.00 52.72 131 ILE A O 1
ATOM 1051 N N . ASP A 1 132 ? 15.600 3.302 -27.347 1.00 63.00 132 ASP A N 1
ATOM 1052 C CA . ASP A 1 132 ? 16.946 3.081 -27.885 1.00 63.00 132 ASP A CA 1
ATOM 1053 C C . ASP A 1 132 ? 17.323 4.176 -28.894 1.00 63.00 132 ASP A C 1
ATOM 1055 O O . ASP A 1 132 ? 18.421 4.738 -28.830 1.00 63.00 132 ASP A O 1
ATOM 1059 N N . GLN A 1 133 ? 16.385 4.563 -29.764 1.00 64.50 133 GLN A N 1
ATOM 1060 C CA . GLN A 1 133 ? 16.575 5.676 -30.694 1.00 64.50 133 GLN A CA 1
ATOM 1061 C C . GLN A 1 133 ? 16.743 7.018 -29.962 1.00 64.50 133 GLN A C 1
ATOM 1063 O O . GLN A 1 133 ? 17.590 7.831 -30.338 1.00 64.50 133 GLN A O 1
ATOM 1068 N N . MET A 1 134 ? 15.979 7.257 -28.895 1.00 53.84 134 MET A N 1
ATOM 1069 C CA . MET A 1 134 ? 16.095 8.452 -28.057 1.00 53.84 134 MET A CA 1
ATOM 1070 C C . MET A 1 134 ? 17.435 8.502 -27.315 1.00 53.84 134 MET A C 1
ATOM 1072 O O . MET A 1 134 ? 18.069 9.558 -27.287 1.00 53.84 134 MET A O 1
ATOM 1076 N N . ILE A 1 135 ? 17.902 7.380 -26.759 1.00 58.28 135 ILE A N 1
ATOM 1077 C CA . ILE A 1 135 ? 19.216 7.263 -26.112 1.00 58.28 135 ILE A CA 1
ATOM 1078 C C . ILE A 1 135 ? 20.323 7.543 -27.129 1.00 58.28 135 ILE A C 1
ATOM 1080 O O . ILE A 1 135 ? 21.214 8.344 -26.841 1.00 58.28 135 ILE A O 1
ATOM 1084 N N . ALA A 1 136 ? 20.244 6.954 -28.325 1.00 68.75 136 ALA A N 1
ATOM 1085 C CA . ALA A 1 136 ? 21.205 7.194 -29.398 1.00 68.75 136 ALA A CA 1
ATOM 1086 C C . ALA A 1 136 ? 21.247 8.679 -29.801 1.00 68.75 136 ALA A C 1
ATOM 1088 O O . ALA A 1 136 ? 22.322 9.278 -29.866 1.00 68.75 136 ALA A O 1
ATOM 1089 N N . ASN A 1 137 ? 20.083 9.313 -29.970 1.00 66.50 137 ASN A N 1
ATOM 1090 C CA . ASN A 1 137 ? 19.982 10.733 -30.318 1.00 66.50 137 ASN A CA 1
ATOM 1091 C C . ASN A 1 137 ? 20.516 11.648 -29.201 1.00 66.50 137 ASN A C 1
ATOM 1093 O O . ASN A 1 137 ? 21.176 12.653 -29.480 1.00 66.50 137 ASN A O 1
ATOM 1097 N N . ALA A 1 138 ? 20.268 11.310 -27.932 1.00 54.06 138 ALA A N 1
ATOM 1098 C CA . ALA A 1 138 ? 20.771 12.063 -26.784 1.00 54.06 138 ALA A CA 1
ATOM 1099 C C . ALA A 1 138 ? 22.295 11.922 -26.621 1.00 54.06 138 ALA A C 1
ATOM 1101 O O . ALA A 1 138 ? 22.976 12.894 -26.283 1.00 54.06 138 ALA A O 1
ATOM 1102 N N . GLN A 1 139 ? 22.848 10.735 -26.885 1.00 62.56 139 GLN A N 1
ATOM 1103 C CA . GLN A 1 139 ? 24.293 10.4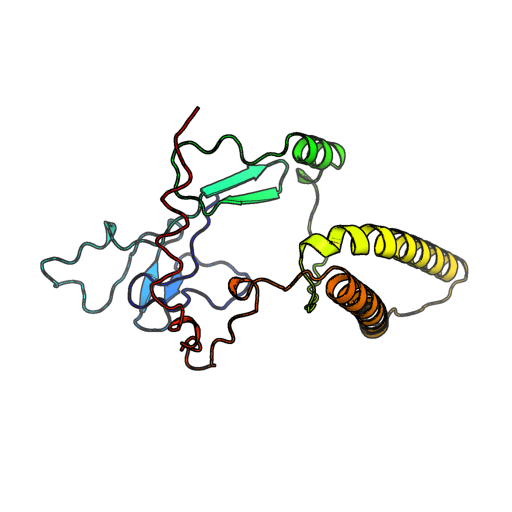99 -26.914 1.00 62.56 139 GLN A CA 1
ATOM 1104 C C . GLN A 1 139 ? 24.968 11.286 -28.044 1.00 62.56 139 GLN A C 1
ATOM 1106 O O . GLN A 1 139 ? 26.007 11.908 -27.816 1.00 62.56 139 GLN A O 1
ATOM 1111 N N . GLU A 1 140 ? 24.357 11.317 -29.227 1.00 66.25 140 GLU A N 1
ATOM 1112 C CA . GLU A 1 140 ? 24.852 12.078 -30.375 1.00 66.25 140 GLU A CA 1
ATOM 1113 C C . GLU A 1 140 ? 24.772 13.597 -30.137 1.00 66.25 140 GLU A C 1
ATOM 1115 O O . GLU A 1 140 ? 25.747 14.314 -30.352 1.00 66.25 140 GLU A O 1
ATOM 1120 N N . SER A 1 141 ? 23.676 14.088 -29.551 1.00 56.47 141 SER A N 1
ATOM 1121 C CA . SER A 1 141 ? 23.533 15.503 -29.166 1.00 56.47 141 SER A CA 1
ATOM 1122 C C . SER A 1 141 ? 24.591 15.940 -28.143 1.00 56.47 141 SER A C 1
ATOM 1124 O O . SER A 1 141 ? 25.141 17.039 -28.247 1.00 56.47 141 SER A O 1
ATOM 1126 N N . ARG A 1 142 ? 24.945 15.059 -27.189 1.00 55.31 142 ARG A N 1
ATOM 1127 C CA . ARG A 1 142 ? 26.046 15.299 -26.237 1.00 55.31 142 ARG A CA 1
ATOM 1128 C C .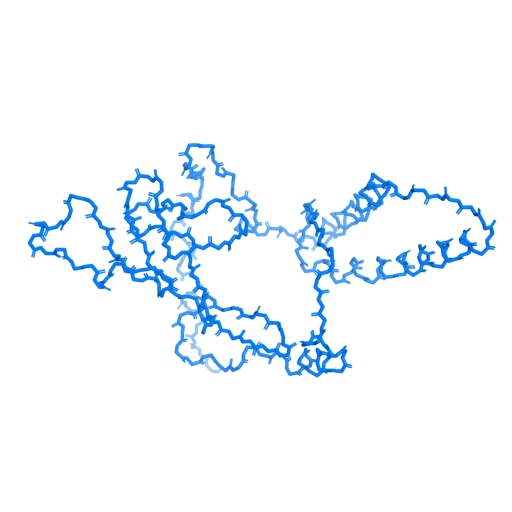 ARG A 1 142 ? 27.412 15.317 -26.916 1.00 55.31 142 ARG A C 1
ATOM 1130 O O . ARG A 1 142 ? 28.237 16.153 -26.559 1.00 55.31 142 ARG A O 1
ATOM 1137 N N . ARG A 1 143 ? 27.660 14.428 -27.887 1.00 60.91 143 ARG A N 1
ATOM 1138 C CA . ARG A 1 143 ? 28.901 14.433 -28.688 1.00 60.91 143 ARG A CA 1
ATOM 1139 C C . ARG A 1 143 ? 29.056 15.721 -29.493 1.00 60.91 143 ARG A C 1
ATOM 1141 O O . ARG A 1 143 ? 30.171 16.200 -29.656 1.00 60.91 143 ARG A O 1
ATOM 1148 N N . GLN A 1 144 ? 27.943 16.296 -29.937 1.00 63.44 144 GLN A N 1
ATOM 1149 C CA . GLN A 1 144 ? 27.898 17.535 -30.713 1.00 63.44 144 GLN A CA 1
ATOM 1150 C C . GLN A 1 144 ? 27.845 18.812 -29.847 1.00 63.44 144 GLN A C 1
ATOM 1152 O O . GLN A 1 144 ? 27.730 19.910 -30.384 1.00 63.44 144 GLN A O 1
ATOM 1157 N N . GLY A 1 145 ? 27.943 18.702 -28.514 1.00 45.81 145 GLY A N 1
ATOM 1158 C CA . GLY A 1 145 ? 27.989 19.857 -27.606 1.00 45.81 145 GLY A CA 1
ATOM 1159 C C . GLY A 1 145 ? 26.669 20.631 -27.473 1.00 45.81 145 GLY A C 1
ATOM 1160 O O . GLY A 1 145 ? 26.669 21.760 -26.985 1.00 45.81 145 GLY A O 1
ATOM 1161 N N . SER A 1 146 ? 25.545 20.041 -27.890 1.00 53.72 146 SER A N 1
ATOM 1162 C CA . SER A 1 146 ? 24.213 20.648 -27.835 1.00 53.72 146 SER A CA 1
ATOM 1163 C C . SER A 1 146 ? 23.488 20.284 -26.533 1.00 53.72 146 SER A C 1
ATOM 1165 O O . SER A 1 146 ? 23.319 19.112 -26.194 1.00 53.72 146 SER A O 1
ATOM 1167 N N . SER A 1 147 ? 23.040 21.305 -25.798 1.00 45.91 147 SER A N 1
ATOM 1168 C CA . SER A 1 147 ? 22.200 21.182 -24.602 1.00 45.91 147 SER A CA 1
ATOM 1169 C C . SER A 1 147 ? 20.721 21.202 -25.004 1.00 45.91 147 SER A C 1
ATOM 1171 O O . SER A 1 147 ? 20.097 22.266 -25.008 1.00 45.91 147 SER A O 1
ATOM 1173 N N . SER A 1 148 ? 20.131 20.046 -25.314 1.00 47.28 148 SER A N 1
ATOM 1174 C CA . SER A 1 148 ? 18.671 19.925 -25.391 1.00 47.28 148 SER A CA 1
ATOM 1175 C C . SER A 1 148 ? 18.097 19.412 -24.065 1.00 47.28 148 SER A C 1
ATOM 1177 O O . SER A 1 148 ? 18.382 18.311 -23.594 1.00 47.28 148 SER A O 1
ATOM 1179 N N . SER A 1 149 ? 17.285 20.260 -23.436 1.00 46.75 149 SER A N 1
ATOM 1180 C CA . SER A 1 149 ? 16.400 19.892 -22.334 1.00 46.75 149 SER A CA 1
ATOM 1181 C C . SER A 1 149 ? 15.234 19.092 -22.914 1.00 46.75 149 SER A C 1
ATOM 1183 O O . SER A 1 149 ? 14.422 19.639 -23.661 1.00 46.75 149 SER A O 1
ATOM 1185 N N . PHE A 1 150 ? 15.168 17.794 -22.618 1.00 51.31 150 PHE A N 1
ATOM 1186 C CA . PHE A 1 150 ? 14.002 16.987 -22.963 1.00 51.31 150 PHE A CA 1
ATOM 1187 C C . PHE A 1 150 ? 12.873 17.328 -21.994 1.00 51.31 150 PHE A C 1
ATOM 1189 O O . PHE A 1 150 ? 12.964 17.073 -20.794 1.00 51.31 150 PHE A O 1
ATOM 1196 N N . THR A 1 151 ? 11.813 17.939 -22.513 1.00 45.38 151 THR A N 1
ATOM 1197 C CA . THR A 1 151 ? 10.635 18.283 -21.724 1.00 45.38 151 THR A CA 1
ATOM 1198 C C . THR A 1 151 ? 9.712 17.073 -21.608 1.00 45.38 151 THR A C 1
ATOM 1200 O O . THR A 1 151 ? 9.446 16.361 -22.576 1.00 45.38 151 THR A O 1
ATOM 1203 N N . THR A 1 152 ? 9.167 16.869 -20.410 1.00 42.22 152 THR A N 1
ATOM 1204 C CA . THR A 1 152 ? 8.197 15.817 -20.059 1.00 42.22 152 THR A CA 1
ATOM 1205 C C . THR A 1 152 ? 6.989 15.761 -21.010 1.00 42.22 152 THR A C 1
ATOM 1207 O O . THR A 1 152 ? 6.347 14.723 -21.146 1.00 42.22 152 THR A O 1
ATOM 1210 N N . SER A 1 153 ? 6.692 16.859 -21.717 1.00 50.81 153 SER A N 1
ATOM 1211 C CA . SER A 1 153 ? 5.579 16.968 -22.662 1.00 50.81 153 SER A CA 1
ATOM 1212 C C . SER A 1 153 ? 5.767 16.172 -23.958 1.00 50.81 153 SER A C 1
ATOM 1214 O O . SER A 1 153 ? 4.781 15.666 -24.487 1.00 50.81 153 SER A O 1
ATOM 1216 N N . ALA A 1 154 ? 6.995 16.026 -24.465 1.00 48.38 154 ALA A N 1
ATOM 1217 C CA . ALA A 1 154 ? 7.248 15.288 -25.707 1.00 48.38 154 ALA A CA 1
ATOM 1218 C C . ALA A 1 154 ? 7.069 13.773 -25.513 1.00 48.38 154 ALA A C 1
ATOM 1220 O O . ALA A 1 154 ? 6.461 13.106 -26.347 1.00 48.38 154 ALA A O 1
ATOM 1221 N N . LEU A 1 155 ? 7.519 13.250 -24.368 1.00 50.47 155 LEU A N 1
ATOM 1222 C CA . LEU A 1 155 ? 7.327 11.848 -23.992 1.00 50.47 155 LEU A CA 1
ATOM 1223 C C . LEU A 1 155 ? 5.841 11.521 -23.762 1.00 50.47 155 LEU A C 1
ATOM 1225 O O . LEU A 1 155 ? 5.367 10.472 -24.188 1.00 50.47 155 LEU A O 1
ATOM 1229 N N . GLN A 1 156 ? 5.090 12.437 -23.140 1.00 49.53 156 GLN A N 1
ATOM 1230 C CA . GLN A 1 156 ? 3.648 12.275 -22.934 1.00 49.53 156 GLN A CA 1
ATOM 1231 C C . GLN A 1 156 ? 2.869 12.258 -24.259 1.00 49.53 156 GLN A C 1
ATOM 1233 O O . GLN A 1 156 ? 1.965 11.442 -24.421 1.00 49.53 156 GLN A O 1
ATOM 1238 N N . ALA A 1 157 ? 3.210 13.138 -25.207 1.00 58.66 157 ALA A N 1
ATOM 1239 C CA . ALA A 1 157 ? 2.538 13.206 -26.506 1.00 58.66 157 ALA A CA 1
ATOM 1240 C C . ALA A 1 157 ? 2.752 11.928 -27.329 1.00 58.66 157 ALA A C 1
ATOM 1242 O O . ALA A 1 157 ? 1.792 11.357 -27.838 1.00 58.66 157 ALA A O 1
ATOM 1243 N N . HIS A 1 158 ? 3.995 11.449 -27.380 1.00 58.62 158 HIS A N 1
ATOM 1244 C CA . HIS A 1 158 ? 4.360 10.218 -28.081 1.00 58.62 158 HIS A CA 1
ATOM 1245 C C . HIS A 1 158 ? 3.656 8.986 -27.501 1.00 58.62 158 HIS A C 1
ATOM 1247 O O . HIS A 1 158 ? 3.143 8.122 -28.205 1.00 58.62 158 HIS A O 1
ATOM 1253 N N . MET A 1 159 ? 3.554 8.934 -26.178 1.00 56.78 159 MET A N 1
ATOM 1254 C CA . MET A 1 159 ? 2.871 7.841 -25.506 1.00 56.78 159 MET A CA 1
ATOM 1255 C C . MET A 1 159 ? 1.360 7.879 -25.717 1.00 56.78 159 MET A C 1
ATOM 1257 O O . MET A 1 159 ? 0.764 6.828 -25.917 1.00 56.78 159 MET A O 1
ATOM 1261 N N . ASN A 1 160 ? 0.742 9.063 -25.760 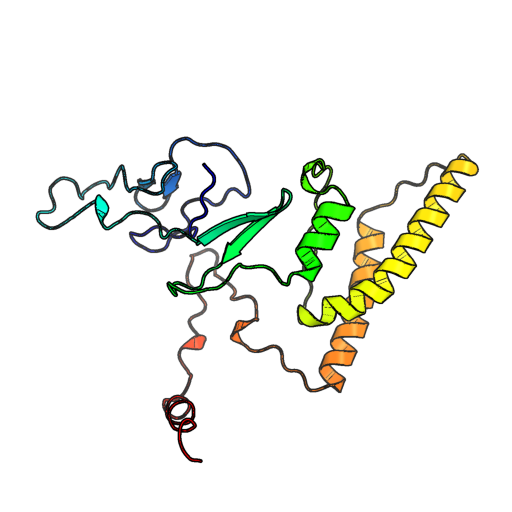1.00 63.81 160 ASN A N 1
ATOM 1262 C CA . ASN A 1 160 ? -0.669 9.187 -26.132 1.00 63.81 160 ASN A CA 1
ATOM 1263 C C . ASN A 1 160 ? -0.937 8.632 -27.545 1.00 63.81 160 ASN A C 1
ATOM 1265 O O . ASN A 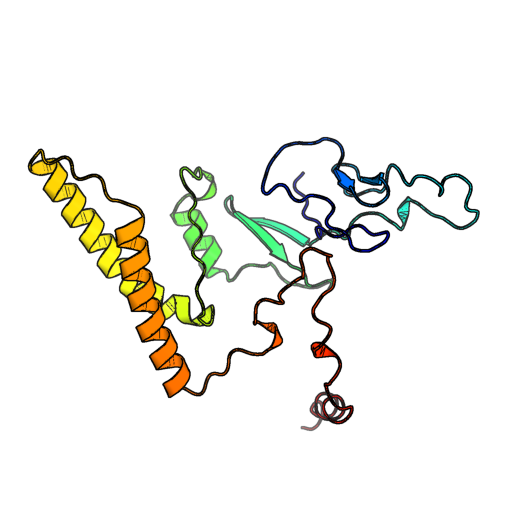1 160 ? -1.957 7.981 -27.755 1.00 63.81 160 ASN A O 1
ATOM 1269 N N . GLU A 1 161 ? -0.015 8.823 -28.492 1.00 67.25 161 GLU A N 1
ATOM 1270 C CA . GLU A 1 161 ? -0.130 8.271 -29.848 1.00 67.25 161 GLU A CA 1
ATOM 1271 C C . GLU A 1 161 ? -0.073 6.734 -29.851 1.00 67.25 161 GLU A C 1
ATOM 1273 O O . GLU A 1 161 ? -0.927 6.072 -30.447 1.00 67.25 161 GLU A O 1
ATOM 1278 N N . LEU A 1 162 ? 0.863 6.146 -29.100 1.00 58.50 162 LEU A N 1
ATOM 1279 C CA . LEU A 1 162 ? 0.946 4.693 -28.925 1.00 58.50 162 LEU A CA 1
ATOM 1280 C C . LEU A 1 162 ? -0.310 4.110 -28.255 1.00 58.50 162 LEU A C 1
ATOM 1282 O O . LEU A 1 162 ? -0.774 3.030 -28.631 1.00 58.50 162 LEU A O 1
ATOM 1286 N N . LEU A 1 163 ? -0.886 4.830 -27.288 1.00 59.91 163 LEU A N 1
ATOM 1287 C CA . LEU A 1 163 ? -2.130 4.440 -26.625 1.00 59.91 163 LEU A CA 1
ATOM 1288 C C . LEU A 1 163 ? -3.328 4.461 -27.581 1.00 59.91 163 LEU A C 1
ATOM 1290 O O . LEU A 1 163 ? -4.143 3.543 -27.533 1.00 59.91 163 LEU A O 1
ATOM 1294 N N . GLU A 1 164 ? -3.417 5.437 -28.486 1.00 65.81 164 GLU A N 1
ATOM 1295 C CA . GLU A 1 164 ? -4.473 5.498 -29.508 1.00 65.81 164 GLU A CA 1
ATOM 1296 C C . GLU A 1 164 ? -4.380 4.343 -30.512 1.00 65.81 164 GLU A C 1
ATOM 1298 O O . GLU A 1 164 ? -5.379 3.678 -30.821 1.00 65.81 164 GLU A O 1
ATOM 1303 N N . VAL A 1 165 ? -3.165 4.034 -30.983 1.00 65.12 165 VAL A N 1
ATOM 1304 C CA . VAL A 1 165 ? -2.925 2.867 -31.846 1.00 65.12 165 VAL A CA 1
ATOM 1305 C C . VAL A 1 165 ? -3.361 1.593 -31.130 1.00 65.12 165 VAL A C 1
ATOM 1307 O O . VAL A 1 165 ? -4.021 0.738 -31.732 1.00 65.12 165 VAL A O 1
ATOM 1310 N N . HIS A 1 166 ? -3.066 1.490 -29.837 1.00 55.66 166 HIS A N 1
ATOM 1311 C CA . HIS A 1 166 ? -3.434 0.336 -29.041 1.00 55.66 166 HIS A CA 1
ATOM 1312 C C . HIS A 1 166 ? -4.954 0.216 -28.830 1.00 55.66 166 HIS A C 1
ATOM 1314 O O . HIS A 1 166 ? -5.539 -0.818 -29.150 1.00 55.66 166 HIS A O 1
ATOM 1320 N N . LEU A 1 167 ? -5.620 1.291 -28.408 1.00 58.91 167 LEU A N 1
ATOM 1321 C CA . LEU A 1 167 ? -7.082 1.375 -28.300 1.00 58.91 167 LEU A CA 1
ATOM 1322 C C . LEU A 1 167 ? -7.784 1.000 -29.613 1.00 58.91 167 LEU A C 1
ATOM 1324 O O . LEU A 1 167 ? -8.861 0.397 -29.625 1.00 58.91 167 LEU A O 1
ATOM 1328 N N . SER A 1 168 ? -7.187 1.354 -30.754 1.00 63.16 168 SER A N 1
ATOM 1329 C CA . SER A 1 168 ? -7.686 0.935 -32.065 1.00 63.16 168 SER A CA 1
ATOM 1330 C C . SER A 1 168 ? -7.563 -0.581 -32.283 1.00 63.16 168 SER A C 1
ATOM 1332 O O . SER A 1 168 ? -8.448 -1.181 -32.891 1.00 63.16 168 SER A O 1
ATOM 1334 N N . ALA A 1 169 ? -6.496 -1.210 -31.780 1.00 58.78 169 ALA A N 1
ATOM 1335 C CA . ALA A 1 169 ? -6.276 -2.649 -31.869 1.00 58.78 169 ALA A CA 1
ATOM 1336 C C . ALA A 1 169 ? -7.229 -3.436 -30.958 1.00 58.78 169 ALA A C 1
ATOM 1338 O O . ALA A 1 169 ? -7.796 -4.426 -31.416 1.00 58.78 169 ALA A O 1
ATOM 1339 N N . GLU A 1 170 ? -7.488 -2.966 -29.733 1.00 53.03 170 GLU A N 1
ATOM 1340 C CA . GLU A 1 170 ? -8.459 -3.590 -28.814 1.00 53.03 170 GLU A CA 1
ATOM 1341 C C . GLU A 1 170 ? -9.875 -3.577 -29.392 1.00 53.03 170 GLU A C 1
ATOM 1343 O O . GLU A 1 170 ? -10.549 -4.609 -29.404 1.00 53.03 170 GLU A O 1
ATOM 1348 N N . ARG A 1 171 ? -10.292 -2.440 -29.973 1.00 62.12 171 ARG A N 1
ATOM 1349 C CA . ARG A 1 171 ? -11.578 -2.323 -30.680 1.00 62.12 171 ARG A CA 1
ATOM 1350 C C . ARG A 1 171 ? -11.697 -3.306 -31.842 1.00 62.12 171 ARG A C 1
ATOM 1352 O O . ARG A 1 171 ? -12.758 -3.890 -32.030 1.00 62.12 171 ARG A O 1
ATOM 1359 N N . ARG A 1 172 ? -10.619 -3.514 -32.608 1.00 60.84 172 ARG A N 1
ATOM 1360 C CA . ARG A 1 172 ? -10.594 -4.502 -33.703 1.00 60.84 172 ARG A CA 1
ATOM 1361 C C . ARG A 1 172 ? -10.645 -5.945 -33.197 1.00 60.84 172 ARG A C 1
ATOM 1363 O O . ARG A 1 172 ? -11.206 -6.793 -33.880 1.00 60.84 172 ARG A O 1
ATOM 1370 N N . ALA A 1 173 ? -10.067 -6.218 -32.029 1.00 54.50 173 ALA A N 1
ATOM 1371 C CA . ALA A 1 173 ? -10.021 -7.547 -31.425 1.00 54.50 173 ALA A CA 1
ATOM 1372 C C . ALA A 1 173 ? -11.296 -7.922 -30.642 1.00 54.50 173 ALA A C 1
ATOM 1374 O O . ALA A 1 173 ? -11.406 -9.057 -30.185 1.00 54.50 173 ALA A O 1
ATOM 1375 N N . GLY A 1 174 ? -12.242 -6.991 -30.461 1.00 50.44 174 GLY A N 1
ATOM 1376 C CA . GLY A 1 174 ? -13.454 -7.216 -29.662 1.00 50.44 174 GLY A CA 1
ATOM 1377 C C . GLY A 1 174 ? -13.175 -7.430 -28.169 1.00 50.44 174 GLY A C 1
ATOM 1378 O O . GLY A 1 174 ? -14.018 -7.970 -27.457 1.00 50.44 174 GLY A O 1
ATOM 1379 N N . ALA A 1 175 ? -11.988 -7.044 -27.690 1.00 52.25 175 ALA A N 1
ATOM 1380 C CA . ALA A 1 175 ? -11.603 -7.189 -26.294 1.00 52.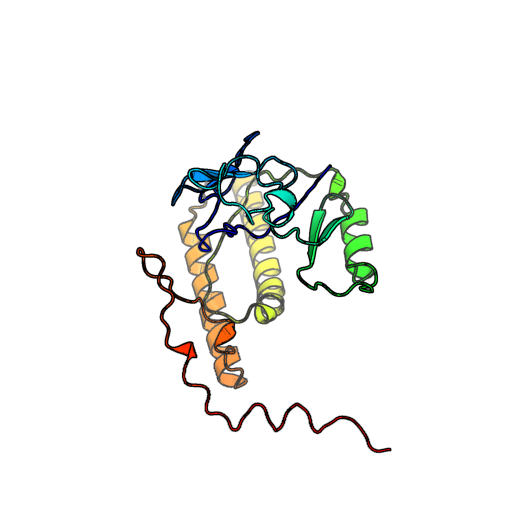25 175 ALA A CA 1
ATOM 1381 C C . ALA A 1 175 ? -12.221 -6.048 -25.473 1.00 52.25 175 ALA A C 1
ATOM 1383 O O . ALA A 1 175 ? -11.652 -4.963 -25.377 1.00 52.25 175 ALA A O 1
ATOM 1384 N N . GLU A 1 176 ? -13.398 -6.272 -24.889 1.00 53.94 176 GLU A N 1
ATOM 1385 C CA . GLU A 1 176 ? -13.978 -5.319 -23.940 1.00 53.94 176 GLU A CA 1
ATOM 1386 C C . GLU A 1 176 ? -13.177 -5.324 -22.629 1.00 53.94 176 GLU A C 1
ATOM 1388 O O . GLU A 1 176 ? -12.901 -6.375 -22.040 1.00 53.94 176 GLU A O 1
ATOM 1393 N N . ILE A 1 177 ? -12.783 -4.137 -22.149 1.00 50.50 177 ILE A N 1
ATOM 1394 C CA . ILE A 1 177 ? -12.209 -3.989 -20.809 1.00 50.50 177 ILE A CA 1
ATOM 1395 C C . ILE A 1 177 ? -13.291 -4.404 -19.818 1.00 50.50 177 ILE A C 1
ATOM 1397 O O . ILE A 1 177 ? -14.310 -3.726 -19.681 1.00 50.50 177 ILE A O 1
ATOM 1401 N N . HIS A 1 178 ? -13.052 -5.521 -19.130 1.00 45.03 178 HIS A N 1
ATOM 1402 C CA . HIS A 1 178 ? -13.958 -6.043 -18.117 1.00 45.03 178 HIS A CA 1
ATOM 1403 C C . HIS A 1 178 ? -14.378 -4.912 -17.156 1.00 45.03 178 HIS A C 1
ATOM 1405 O O . HIS A 1 178 ? -13.491 -4.229 -16.638 1.00 45.03 178 HIS A O 1
ATOM 1411 N N . PRO A 1 179 ? -15.678 -4.712 -16.866 1.00 45.81 179 PRO A N 1
ATOM 1412 C CA . PRO A 1 179 ? -16.161 -3.576 -16.073 1.00 45.81 179 PRO A CA 1
ATOM 1413 C C . PRO A 1 179 ? -15.458 -3.408 -14.716 1.00 45.81 179 PRO A C 1
ATOM 1415 O O . PRO A 1 179 ? -15.218 -2.295 -14.271 1.00 45.81 179 PRO A O 1
ATOM 1418 N N . ALA A 1 180 ? -15.034 -4.510 -14.088 1.00 36.31 180 ALA A N 1
ATOM 1419 C CA . ALA A 1 180 ? -14.275 -4.481 -12.829 1.00 36.31 180 ALA A C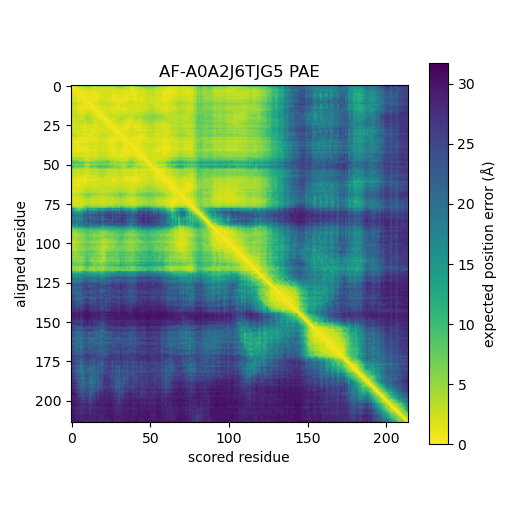A 1
ATOM 1420 C C . ALA A 1 180 ? -12.831 -3.936 -12.937 1.00 36.31 180 ALA A C 1
ATOM 1422 O O . ALA A 1 180 ? -12.214 -3.658 -11.914 1.00 36.31 180 ALA A O 1
ATOM 1423 N N . ALA A 1 181 ? -12.276 -3.822 -14.147 1.00 38.88 181 ALA A N 1
ATOM 1424 C CA . ALA A 1 181 ? -10.963 -3.228 -14.412 1.00 38.88 181 ALA A CA 1
ATOM 1425 C C . ALA A 1 181 ? -11.053 -1.734 -14.777 1.00 38.88 181 ALA A C 1
ATOM 1427 O O . ALA A 1 181 ? -10.022 -1.088 -14.963 1.00 38.88 181 ALA A O 1
ATOM 1428 N N . GLN A 1 182 ? -12.266 -1.181 -14.884 1.00 46.97 182 GLN A N 1
ATOM 1429 C CA . GLN A 1 182 ? -12.469 0.258 -15.015 1.00 46.97 182 GLN A CA 1
ATOM 1430 C C . GLN A 1 182 ? -12.182 0.921 -13.663 1.00 46.97 182 GLN A C 1
ATOM 1432 O O . GLN A 1 182 ? -12.545 0.390 -12.611 1.00 46.97 182 GLN A O 1
ATOM 1437 N N . ILE A 1 183 ? -11.500 2.070 -13.681 1.00 44.66 183 ILE A N 1
ATOM 1438 C CA . ILE A 1 183 ? -11.244 2.858 -12.472 1.00 44.66 183 ILE A CA 1
ATOM 1439 C C . ILE A 1 183 ? -12.602 3.215 -11.861 1.00 44.66 183 ILE A C 1
ATOM 1441 O O . ILE A 1 183 ? -13.366 3.976 -12.451 1.00 44.66 183 ILE A O 1
ATOM 1445 N N . GLN A 1 184 ? -12.906 2.649 -10.692 1.00 40.66 184 GLN A N 1
ATOM 1446 C CA . GLN A 1 184 ? -14.062 3.064 -9.904 1.00 40.66 184 GLN A CA 1
ATOM 1447 C C . GLN A 1 184 ? -13.817 4.502 -9.446 1.00 40.66 184 GLN A C 1
ATOM 1449 O O . GLN A 1 184 ? -12.823 4.787 -8.766 1.00 40.66 184 GLN A O 1
ATOM 1454 N N . ASN A 1 185 ? -14.685 5.421 -9.861 1.00 36.38 185 ASN A N 1
ATOM 1455 C CA . ASN A 1 185 ? -14.539 6.831 -9.547 1.00 36.38 185 ASN A CA 1
ATOM 1456 C C . ASN A 1 185 ? -15.102 7.090 -8.152 1.00 36.38 185 ASN A C 1
ATOM 1458 O O . ASN A 1 185 ? -16.251 7.480 -7.968 1.00 36.38 185 ASN A O 1
ATOM 1462 N N . PHE A 1 186 ? -14.254 6.937 -7.139 1.00 33.84 186 PHE A N 1
ATOM 1463 C CA . PHE A 1 186 ? -14.613 7.347 -5.788 1.00 33.84 186 PHE A CA 1
ATOM 1464 C C . PHE A 1 186 ? -14.844 8.860 -5.753 1.00 33.84 186 PHE A C 1
ATOM 1466 O O . PHE A 1 186 ? -13.935 9.655 -6.003 1.00 33.84 186 PHE A O 1
ATOM 1473 N N . SER A 1 187 ? -16.064 9.266 -5.400 1.00 40.97 187 SER A N 1
ATOM 1474 C CA . SER A 1 187 ? -16.360 10.667 -5.095 1.00 40.97 187 SER A CA 1
ATOM 1475 C C . SER A 1 187 ? -15.414 11.191 -4.002 1.00 40.97 187 SER A C 1
ATOM 1477 O O . SER A 1 187 ? -14.954 10.432 -3.144 1.00 40.97 187 SER A O 1
ATOM 1479 N N . MET A 1 188 ? -15.154 12.506 -3.968 1.00 37.53 188 MET A N 1
ATOM 1480 C CA . MET A 1 188 ? -14.345 13.129 -2.900 1.00 37.53 188 MET A CA 1
ATOM 1481 C C . MET A 1 188 ? -14.903 12.874 -1.484 1.00 37.53 188 MET A C 1
ATOM 1483 O O . MET A 1 188 ? -14.186 13.029 -0.495 1.00 37.53 188 MET A O 1
ATOM 1487 N N . GLU A 1 189 ? -16.162 12.446 -1.390 1.00 39.38 189 GLU A N 1
ATOM 1488 C CA . GLU A 1 189 ? -16.880 12.092 -0.165 1.00 39.38 189 GLU A CA 1
ATOM 1489 C C . GLU A 1 189 ? -16.688 10.621 0.251 1.00 39.38 189 GLU A C 1
ATOM 1491 O O . GLU A 1 189 ? -17.200 10.196 1.285 1.00 39.38 189 GLU A O 1
ATOM 1496 N N . GLY A 1 190 ? -15.943 9.826 -0.527 1.00 35.91 190 GLY A N 1
ATOM 1497 C CA . GLY A 1 190 ? -15.638 8.428 -0.216 1.00 35.91 190 GLY A CA 1
ATOM 1498 C C . GLY A 1 190 ? -16.796 7.456 -0.447 1.00 35.91 190 GLY A C 1
ATOM 1499 O O . GLY A 1 190 ? -16.710 6.306 -0.020 1.00 35.91 190 GLY A O 1
ATOM 1500 N N . LYS A 1 191 ? -17.870 7.880 -1.123 1.00 38.12 191 LYS A N 1
ATOM 1501 C CA . LYS A 1 191 ? -18.877 6.954 -1.650 1.00 38.12 191 LYS A CA 1
ATOM 1502 C C . LYS A 1 191 ? -18.389 6.428 -2.994 1.00 38.12 191 LYS A C 1
ATOM 1504 O O . LYS A 1 191 ? -18.132 7.230 -3.896 1.00 38.12 191 LYS A O 1
ATOM 1509 N N . ALA A 1 192 ? -18.256 5.107 -3.095 1.00 41.06 192 ALA A N 1
ATOM 1510 C CA . ALA A 1 192 ? -18.239 4.438 -4.384 1.00 41.06 192 ALA A CA 1
ATOM 1511 C C . ALA A 1 192 ? -19.582 4.714 -5.073 1.00 41.06 192 ALA A C 1
ATOM 1513 O O . ALA A 1 192 ? -20.644 4.641 -4.449 1.00 41.06 192 ALA A O 1
ATOM 1514 N N . ASP A 1 193 ? -19.512 5.077 -6.338 1.00 43.38 193 ASP A N 1
ATOM 1515 C CA . ASP A 1 193 ? -20.569 4.965 -7.325 1.00 43.38 193 ASP A CA 1
ATOM 1516 C C . ASP A 1 193 ? -21.142 3.534 -7.291 1.00 43.38 193 ASP A C 1
ATOM 1518 O O . ASP A 1 193 ? -20.610 2.578 -7.848 1.00 43.38 193 ASP A O 1
ATOM 1522 N N . ASP A 1 194 ? -22.244 3.388 -6.555 1.00 46.09 194 ASP A N 1
ATOM 1523 C CA . ASP A 1 194 ? -22.950 2.142 -6.223 1.00 46.09 194 ASP A CA 1
ATOM 1524 C C . ASP A 1 194 ? -23.698 1.532 -7.442 1.00 46.09 194 ASP A C 1
ATOM 1526 O O . ASP A 1 194 ? -24.706 0.837 -7.300 1.00 46.09 194 ASP A O 1
ATOM 1530 N N . GLU A 1 195 ? -23.221 1.787 -8.664 1.00 42.22 195 GLU A N 1
ATOM 1531 C CA . GLU A 1 195 ? -23.798 1.300 -9.928 1.00 42.22 195 GLU A CA 1
ATOM 1532 C C . GLU A 1 195 ? -23.541 -0.206 -10.152 1.00 42.22 195 GLU A C 1
ATOM 1534 O O . GLU A 1 195 ? -24.223 -0.847 -10.948 1.00 42.22 195 GLU A O 1
ATOM 1539 N N . CYS A 1 196 ? -22.640 -0.831 -9.381 1.00 38.56 196 CYS A N 1
ATOM 1540 C CA . CYS A 1 196 ? -22.359 -2.273 -9.464 1.00 38.56 196 CYS A CA 1
ATOM 1541 C C . CYS A 1 196 ? -23.485 -3.167 -8.881 1.00 38.56 196 CYS A C 1
ATOM 1543 O O . CYS A 1 196 ? -23.420 -4.393 -8.944 1.00 38.56 196 CYS A O 1
ATOM 1545 N N . LYS A 1 197 ? -24.562 -2.590 -8.326 1.00 38.69 197 LYS A N 1
ATOM 1546 C CA . LYS A 1 197 ? -25.673 -3.348 -7.710 1.00 38.69 197 LYS A CA 1
ATOM 1547 C C . LYS A 1 197 ? -26.694 -3.938 -8.688 1.00 38.69 197 LYS A C 1
ATOM 1549 O O . LYS A 1 197 ? -27.660 -4.552 -8.241 1.00 3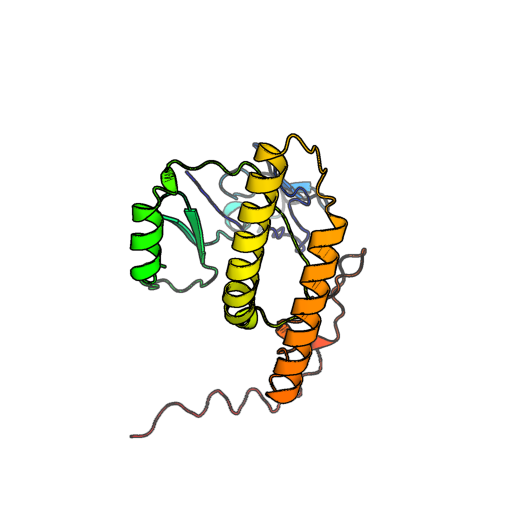8.69 197 LYS A O 1
ATOM 1554 N N . LYS A 1 198 ? -26.513 -3.801 -10.004 1.00 38.25 198 LYS A N 1
ATOM 1555 C CA . LYS A 1 198 ? -27.440 -4.370 -11.000 1.00 38.25 198 LYS A CA 1
ATOM 1556 C C . LYS A 1 198 ? -26.825 -5.517 -11.800 1.00 38.25 198 LYS A C 1
ATOM 1558 O O . LYS A 1 198 ? -26.924 -5.542 -13.020 1.00 38.25 198 LYS A O 1
ATOM 1563 N N . VAL A 1 199 ? -26.239 -6.502 -11.123 1.00 35.91 199 VAL A N 1
ATOM 1564 C CA . VAL A 1 199 ? -26.070 -7.831 -11.731 1.00 35.91 199 VAL A CA 1
ATOM 1565 C C . VAL A 1 199 ? -27.304 -8.650 -11.365 1.00 35.91 199 VAL A C 1
ATOM 1567 O O . VAL A 1 199 ? -27.541 -8.958 -10.198 1.00 35.91 199 VAL A O 1
ATOM 1570 N N . SER A 1 200 ? -28.145 -8.932 -12.359 1.00 40.88 200 SER A N 1
ATOM 1571 C CA . SER A 1 200 ? -29.355 -9.739 -12.200 1.00 40.88 200 SER A CA 1
ATOM 1572 C C . SER A 1 200 ? -29.025 -11.142 -11.655 1.00 40.88 200 SER A C 1
ATOM 1574 O O . SER A 1 200 ? -28.006 -11.705 -12.058 1.00 40.88 200 SER A O 1
ATOM 1576 N N . PRO A 1 201 ? -29.891 -11.761 -10.825 1.00 39.59 201 PRO A N 1
ATOM 1577 C CA . PRO A 1 201 ? -29.595 -13.009 -10.101 1.00 39.59 201 PRO A CA 1
ATOM 1578 C C . PRO A 1 201 ? -29.260 -14.245 -10.958 1.00 39.59 201 PRO A C 1
ATOM 1580 O O . PRO A 1 201 ? -28.889 -15.275 -10.407 1.00 39.59 201 PRO A O 1
ATOM 1583 N N . GLY A 1 202 ? -29.403 -14.174 -12.284 1.00 37.94 202 GLY A N 1
ATOM 1584 C CA . GLY A 1 202 ? -29.270 -15.319 -13.188 1.00 37.94 202 GLY A CA 1
ATOM 1585 C C . GLY A 1 202 ? -27.844 -15.711 -13.590 1.00 37.94 202 GLY A C 1
ATOM 1586 O O . GLY A 1 202 ? -27.688 -16.737 -14.228 1.00 37.94 202 GLY A O 1
ATOM 1587 N N . VAL A 1 203 ? -26.803 -14.940 -13.250 1.00 40.75 203 VAL A N 1
ATOM 1588 C CA . VAL A 1 203 ? -25.429 -15.218 -13.744 1.00 40.75 203 VAL A CA 1
ATOM 1589 C C . VAL A 1 203 ? -24.602 -16.072 -12.765 1.00 40.75 203 VAL A C 1
ATOM 1591 O O . VAL A 1 203 ? -23.598 -16.672 -13.140 1.00 40.75 203 VAL A O 1
ATOM 1594 N N . LEU A 1 204 ? -25.035 -16.192 -11.505 1.00 36.28 204 LEU A N 1
ATOM 1595 C CA . LEU A 1 204 ? -24.338 -16.975 -10.472 1.00 36.28 204 LEU A CA 1
ATOM 1596 C C . LEU A 1 204 ? -24.680 -18.476 -10.485 1.00 36.28 204 LEU A C 1
ATOM 1598 O O . LEU A 1 204 ? -23.940 -19.260 -9.894 1.00 36.28 204 LEU A O 1
ATOM 1602 N N . SER A 1 205 ? -25.755 -18.900 -11.162 1.00 36.12 205 SER A N 1
ATOM 1603 C CA . SER A 1 205 ? -26.109 -20.325 -11.289 1.00 36.12 205 SER A CA 1
ATOM 1604 C C . SER A 1 205 ? -25.257 -21.076 -12.313 1.00 36.12 205 SER A C 1
ATOM 1606 O O . SER A 1 205 ? -25.072 -22.285 -12.178 1.00 36.12 205 SER A O 1
ATOM 1608 N N . ASP A 1 206 ? -24.701 -20.370 -13.298 1.00 35.44 206 ASP A N 1
ATOM 1609 C CA . ASP A 1 206 ? -24.121 -21.006 -14.488 1.00 35.44 206 ASP A CA 1
ATOM 1610 C C . ASP A 1 206 ? -22.612 -21.274 -14.348 1.00 35.44 206 ASP A C 1
ATOM 1612 O O . ASP A 1 206 ? -22.032 -22.032 -15.120 1.00 35.44 206 ASP A O 1
ATOM 1616 N N . LEU A 1 207 ? -21.971 -20.718 -13.313 1.00 35.12 207 LEU A N 1
ATOM 1617 C CA . LEU A 1 207 ? -20.543 -20.917 -13.027 1.00 35.12 207 LEU A CA 1
ATOM 1618 C C . LEU A 1 207 ? -20.265 -22.005 -11.976 1.00 35.12 207 LEU A C 1
ATOM 1620 O O . LEU A 1 207 ? -19.111 -22.379 -11.781 1.00 35.12 207 LEU A O 1
ATOM 1624 N N . LEU A 1 208 ? -21.299 -22.546 -11.319 1.00 35.88 208 LEU A N 1
ATOM 1625 C CA . LEU A 1 208 ? -21.159 -23.583 -10.284 1.00 35.88 208 LEU A CA 1
ATOM 1626 C C . LEU A 1 208 ? -21.539 -25.000 -10.751 1.00 35.88 208 LEU A C 1
ATOM 1628 O O . LEU A 1 208 ? -21.359 -25.952 -9.995 1.00 35.88 208 LEU A O 1
ATOM 1632 N N . THR A 1 209 ? -22.010 -25.176 -11.989 1.00 33.97 209 THR A N 1
ATOM 1633 C CA . THR A 1 209 ? -22.431 -26.485 -12.532 1.00 33.97 209 THR A CA 1
ATOM 1634 C C . THR A 1 209 ? -21.468 -27.107 -13.546 1.00 33.97 209 THR A C 1
ATOM 1636 O O . THR A 1 209 ? -21.668 -28.256 -13.927 1.00 33.97 209 THR A O 1
ATOM 1639 N N . SER A 1 210 ? -20.369 -26.444 -13.922 1.00 34.41 210 SER A N 1
ATOM 1640 C CA . SER A 1 210 ? -19.368 -27.009 -14.847 1.00 34.41 210 SER A CA 1
ATOM 1641 C C . SER A 1 210 ? -18.135 -27.600 -14.141 1.00 34.41 210 SER A C 1
ATOM 1643 O O . SER A 1 210 ? -16.999 -27.419 -14.582 1.00 34.41 210 SER A O 1
ATOM 1645 N N . SER A 1 211 ? -18.334 -28.353 -13.057 1.00 39.44 211 SER A N 1
ATOM 1646 C CA . SER A 1 211 ? -17.340 -29.350 -12.646 1.00 39.44 211 SER A CA 1
ATOM 1647 C C . SER A 1 211 ? -18.025 -30.686 -12.364 1.00 39.44 211 SER A C 1
ATOM 1649 O O . SER A 1 211 ? -18.924 -30.755 -11.528 1.00 39.44 211 SER A O 1
ATOM 1651 N N . ARG A 1 212 ? -17.531 -31.726 -13.058 1.00 30.95 212 ARG A N 1
ATOM 1652 C CA . ARG A 1 212 ? -17.862 -33.168 -13.021 1.00 30.95 212 ARG A CA 1
ATOM 1653 C C . ARG A 1 212 ? -18.748 -33.688 -14.160 1.00 30.95 212 ARG A C 1
ATOM 1655 O O . ARG A 1 212 ? -19.955 -33.802 -13.997 1.00 30.95 212 ARG A O 1
ATOM 1662 N N . SER A 1 213 ? -18.098 -34.191 -15.213 1.00 28.91 213 SER A N 1
ATOM 1663 C CA . SER A 1 213 ? -18.274 -35.585 -15.662 1.00 28.91 213 SER A CA 1
ATOM 1664 C C . SER A 1 213 ? -17.300 -35.948 -16.794 1.00 28.91 213 SER A C 1
ATOM 1666 O O . SER A 1 213 ? -17.340 -35.297 -17.835 1.00 28.91 213 SER A O 1
ATOM 1668 N N . LEU A 1 214 ? -16.565 -37.048 -16.553 1.00 32.34 214 LEU A N 1
ATOM 1669 C CA . LEU A 1 214 ? -15.698 -37.870 -17.424 1.00 32.34 214 LEU A CA 1
ATOM 1670 C C . LEU A 1 214 ? -14.301 -37.334 -17.768 1.00 32.34 214 LEU A C 1
ATOM 1672 O O . LEU A 1 214 ? -14.183 -36.377 -18.555 1.00 32.34 214 LEU A O 1
#

Mean predicted aligned error: 16.23 Å

Radius of gyration: 23.77 Å; Cα contacts (8 Å, |Δi|>4): 167; chains: 1; bounding box: 58×59×62 Å

Sequence (214 aa):
QLRTFHNVCRHRAYAVTKKACGSSTVLGCRYHGWSYDTKGHLIKAPEFENVAEFDKEKNGLWEVKTEVREGMVCINFDAGRDIESMSPAEGEIMLRRWGVAMMQCVVDWKIEASVNWKSLETLKMHTSSEIDQMIANAQESRRQGSSSSFTTSALQAHMNELLEVHLSAERRAGAEIHPAAQIQNFSMEGKADDECKKVSPGVLSDLLTSSRSL

InterPro domains:
  IPR001663 Aromatic-ring-hydroxylating dioxygenase, alpha subunit [PR00090] (2-22)
  IPR001663 Aromatic-ring-hydroxylating dioxygenase, alpha subunit [PR00090] (23-43)
  IPR001663 Aromatic-ring-hydroxylating dioxygenase, alpha subunit [PTHR43756] (1-119)
  IPR017941 Rieske [2Fe-2S] iron-sulphur domain [PF00355] (2-54)
  IPR017941 Rieske [2Fe-2S] iron-sulphur domain [PS51296] (1-54)
  IPR036922 Rieske [2Fe-2S] iron-sulphur domain superfamily [G3DSA:2.102.10.10] (1-87)
  IPR036922 Rieske [2Fe-2S] iron-sulphur domain superfamily [SSF50022] (1-79)

pLDDT: mean 70.16, std 21.49, range [28.91, 98.38]

Solvent-accessible surface area (backbone atoms only — not comparable to full-atom values): 13927 Å² total; per-residue (Å²): 137,89,84,44,58,56,67,43,33,79,86,78,62,48,54,33,65,88,68,93,74,87,86,72,75,60,48,54,22,84,84,72,55,38,24,22,40,85,84,30,44,40,77,41,53,73,95,43,87,82,43,94,85,64,58,49,85,82,49,32,49,55,72,36,52,66,48,78,55,59,71,40,83,48,75,44,85,73,85,66,92,80,70,71,77,99,58,65,70,69,58,57,55,52,35,53,74,70,43,45,56,78,61,75,89,87,78,86,87,86,84,89,73,93,60,66,74,79,53,46,61,64,48,48,63,56,48,50,60,49,50,52,49,49,50,51,52,53,53,50,34,54,75,70,73,50,88,77,84,84,56,74,64,60,61,50,52,55,49,52,53,55,48,51,59,46,48,52,48,36,64,73,68,69,60,73,78,55,76,89,76,50,84,77,69,60,43,100,83,69,48,66,71,73,74,79,77,76,70,68,87,75,67,71,65,72,77,74,69,83,75,89,84,135

Secondary structure (DSSP, 8-state):
---EE-S--TTT---S---SS---SEEE-TTT--EEETT--EEE-TT-TT-TT--GGGGS--EEEEEEETTEEEEE----TT---S--HHHHHHHHHHTGGG-----------SS-GGGHHHHHHHHHHHHHHHHHHHHHHHHTT------HHHHHHHHHHHHHHHHHHHHHHT----GGGS-----TTS---GGGG---TTSSSSSSS-S---